Protein AF-A0A699ST14-F1 (afdb_monomer_lite)

Organism: Tanacetum cinerariifolium (NCBI:txid118510)

pLDDT: mean 71.26, std 19.11, range [32.03, 96.19]

Foldseek 3Di:
DVVVVVVVVVVVVVVVVVVVVVVVVVPDDDDPPAPWPDDDDDDPDDFEFDDWDFDQDPNATWIWTATPVRDITTHRDPVNVLLPAAQRNLVRVLVHLCVVPVPHDDPDPVSVVVNVQSCLAPPPDCVVVVVVVVCVPDPNDQDFPDWDANNRNQWIWTDTPVDIHIYHNPDDDPPVVVVPPDPPPDDDDD

Radius of gyration: 21.85 Å; chains: 1; bounding box: 65×49×57 Å

Sequence (190 aa):
TPAQKAAKRRRLREQAKEAEDLKKQLEIVVDEDDDVFIKATPIGRKVPVVNYEIVMINNKPRYKIIKADDTHQLYISFITLLKNFDREDLEDLWKIVKARFSTSKPTNFSNDYLLVTLKTMFEKTDAQDVIWRSQQTQHGQALVKSWKLLTSCGVHIITFTTTMFALLVEKKYPLSRFIGTVSECGKTLG

Secondary structure (DSSP, 8-state):
-HHHHHHHHHHHHHHHHHHHHHHHTT-----TT--EE------SSPPPEEEEEEEEETTEEEEEEEETTS-EEEESSHHHHHHH--HHHHHHHHHHHHHHHHHS--SSHHHHHHHHHHHHHHS---HHHHHHHHHHSSSS---EEEEEEETTTTEEEEEESS-EEEEETTS----TTSTTS---S-----

Structure (mmCIF, N/CA/C/O backbone):
data_AF-A0A699ST14-F1
#
_entry.id   AF-A0A699ST14-F1
#
loop_
_atom_site.group_PDB
_atom_site.id
_atom_site.type_symbol
_atom_site.label_atom_id
_atom_site.label_alt_id
_atom_site.label_comp_id
_atom_site.label_asym_id
_atom_site.label_entity_id
_atom_site.label_seq_id
_atom_site.pdbx_PDB_ins_code
_atom_site.Cartn_x
_atom_site.Cartn_y
_atom_site.Cartn_z
_atom_site.occupancy
_atom_site.B_iso_or_equiv
_atom_site.auth_seq_id
_atom_site.auth_comp_id
_atom_site.auth_asym_id
_atom_site.auth_atom_id
_atom_site.pdbx_PDB_model_num
ATOM 1 N N . THR A 1 1 ? 45.641 -6.900 -28.594 1.00 64.88 1 THR A N 1
ATOM 2 C CA . THR A 1 1 ? 45.473 -6.943 -30.075 1.00 64.88 1 THR A CA 1
ATOM 3 C C . THR A 1 1 ? 44.337 -6.025 -30.528 1.00 64.88 1 THR A C 1
ATOM 5 O O . THR A 1 1 ? 43.415 -5.809 -29.743 1.00 64.88 1 THR A O 1
ATOM 8 N N . PRO A 1 2 ? 44.359 -5.475 -31.760 1.00 61.16 2 PRO A N 1
ATOM 9 C CA . PRO A 1 2 ? 43.327 -4.561 -32.288 1.00 61.16 2 PRO A CA 1
ATOM 10 C C . PRO A 1 2 ? 41.888 -5.097 -32.161 1.00 61.16 2 PRO A C 1
ATOM 12 O O . PRO A 1 2 ? 40.966 -4.341 -31.852 1.00 61.16 2 PRO A O 1
ATOM 15 N N . ALA A 1 3 ? 41.720 -6.419 -32.269 1.00 63.53 3 ALA A N 1
ATOM 16 C CA . ALA A 1 3 ? 40.446 -7.121 -32.109 1.00 63.53 3 ALA A CA 1
ATOM 17 C C . ALA A 1 3 ? 39.793 -6.940 -30.719 1.00 63.53 3 ALA A C 1
ATOM 19 O O . ALA A 1 3 ? 38.585 -6.728 -30.623 1.00 63.53 3 ALA A O 1
ATOM 20 N N . GLN A 1 4 ? 40.577 -6.931 -29.632 1.00 63.31 4 GLN A N 1
ATOM 21 C CA . GLN A 1 4 ? 40.048 -6.738 -28.271 1.00 63.31 4 GLN A CA 1
ATOM 22 C C . GLN A 1 4 ? 39.555 -5.299 -28.042 1.00 63.31 4 GLN A C 1
ATOM 24 O O . GLN A 1 4 ? 38.548 -5.080 -27.365 1.00 63.31 4 GLN A O 1
ATOM 29 N N . LYS A 1 5 ? 40.225 -4.305 -28.648 1.00 65.69 5 LYS A N 1
ATOM 30 C CA . LYS A 1 5 ? 39.794 -2.897 -28.600 1.00 65.69 5 LYS A CA 1
ATOM 31 C C . LYS A 1 5 ? 38.487 -2.681 -29.373 1.00 65.69 5 LYS A C 1
ATOM 33 O O . LYS A 1 5 ? 37.630 -1.938 -28.898 1.00 65.69 5 LYS A O 1
ATOM 38 N N . ALA A 1 6 ? 38.308 -3.349 -30.514 1.00 70.88 6 ALA A N 1
ATOM 39 C CA . ALA A 1 6 ? 37.072 -3.283 -31.296 1.00 70.88 6 ALA A CA 1
ATOM 40 C C . ALA A 1 6 ? 35.878 -3.919 -30.557 1.00 70.88 6 ALA A C 1
ATOM 42 O O . ALA A 1 6 ? 34.813 -3.307 -30.466 1.00 70.88 6 ALA A O 1
ATOM 43 N N . ALA A 1 7 ? 36.073 -5.090 -29.937 1.00 73.62 7 ALA A N 1
ATOM 44 C CA . ALA A 1 7 ? 35.031 -5.768 -29.161 1.00 73.62 7 ALA A CA 1
ATOM 45 C C . ALA A 1 7 ? 34.565 -4.948 -27.941 1.00 73.62 7 ALA A C 1
ATOM 47 O O . ALA A 1 7 ? 33.364 -4.839 -27.684 1.00 73.62 7 ALA A O 1
ATOM 48 N N . LYS A 1 8 ? 35.497 -4.301 -27.224 1.00 73.50 8 LYS A N 1
ATOM 49 C CA . LYS A 1 8 ? 35.170 -3.428 -26.083 1.00 73.50 8 LYS A CA 1
ATOM 50 C C . LYS A 1 8 ? 34.377 -2.188 -26.510 1.00 73.50 8 LYS A C 1
ATOM 52 O O . LYS A 1 8 ? 33.424 -1.813 -25.836 1.00 73.50 8 LYS A O 1
ATOM 57 N N . ARG A 1 9 ? 34.725 -1.578 -27.651 1.00 69.81 9 ARG A N 1
ATOM 58 C CA . ARG A 1 9 ? 33.993 -0.424 -28.207 1.00 69.81 9 ARG A CA 1
ATOM 59 C C . ARG A 1 9 ? 32.572 -0.781 -28.638 1.00 69.81 9 ARG A C 1
ATOM 61 O O . ARG A 1 9 ? 31.670 0.020 -28.420 1.00 69.81 9 ARG A O 1
ATOM 68 N N . ARG A 1 10 ? 32.361 -1.974 -29.205 1.00 76.00 10 ARG A N 1
ATOM 69 C CA . ARG A 1 10 ? 31.021 -2.451 -29.573 1.00 76.00 10 ARG A CA 1
ATOM 70 C C . ARG A 1 10 ? 30.139 -2.659 -28.339 1.00 76.00 10 ARG A C 1
ATOM 72 O O . ARG A 1 10 ? 29.028 -2.152 -28.323 1.00 76.00 10 ARG A O 1
ATOM 79 N N . ARG A 1 11 ? 30.656 -3.292 -27.277 1.00 74.81 11 ARG A N 1
ATOM 80 C CA . ARG A 1 11 ? 29.916 -3.458 -26.009 1.00 74.81 11 ARG A CA 1
ATOM 81 C C . ARG A 1 11 ? 29.533 -2.130 -25.358 1.00 74.81 11 ARG A C 1
ATOM 83 O O . ARG A 1 11 ? 28.409 -1.994 -24.906 1.00 74.81 11 ARG A O 1
ATOM 90 N N . LEU A 1 12 ? 30.437 -1.149 -25.350 1.00 72.19 12 LEU A N 1
ATOM 91 C CA . LEU A 1 12 ? 30.143 0.180 -24.799 1.00 72.19 12 LEU A CA 1
ATOM 92 C C . LEU A 1 12 ? 29.061 0.921 -25.598 1.00 72.19 12 LEU A C 1
ATOM 94 O O . LEU A 1 12 ? 28.274 1.650 -25.009 1.00 72.19 12 LEU A O 1
ATOM 98 N N . ARG A 1 13 ? 29.000 0.726 -26.922 1.00 74.00 13 ARG A N 1
ATOM 99 C CA . ARG A 1 13 ? 27.935 1.300 -27.759 1.00 74.00 13 ARG A CA 1
ATOM 100 C C . ARG A 1 13 ? 26.585 0.632 -27.527 1.00 74.00 13 ARG A C 1
ATOM 102 O O . ARG A 1 13 ? 25.598 1.347 -27.452 1.00 74.00 13 ARG A O 1
ATOM 109 N N . GLU A 1 14 ? 26.546 -0.691 -27.376 1.00 75.69 14 GLU A N 1
ATOM 110 C CA . GLU A 1 14 ? 25.301 -1.394 -27.030 1.00 75.69 14 GLU A CA 1
ATOM 111 C C . GLU A 1 14 ? 24.816 -1.007 -25.629 1.00 75.69 14 GLU A C 1
ATOM 113 O O . GLU A 1 14 ? 23.657 -0.659 -25.475 1.00 75.69 14 GLU A O 1
ATOM 118 N N . GLN A 1 15 ? 25.705 -0.925 -24.632 1.00 67.50 15 GLN A N 1
ATOM 119 C CA . GLN A 1 15 ? 25.341 -0.458 -23.285 1.00 67.50 15 GLN A CA 1
ATOM 120 C C . GLN A 1 15 ? 24.856 0.994 -23.274 1.00 67.50 15 GLN A C 1
ATOM 122 O O . GLN A 1 15 ? 23.916 1.324 -22.559 1.00 67.50 15 GLN A O 1
ATOM 127 N N . ALA A 1 16 ? 25.477 1.868 -24.069 1.00 68.75 16 ALA A N 1
ATOM 128 C CA . ALA A 1 16 ? 25.012 3.241 -24.218 1.00 68.75 16 ALA A CA 1
ATOM 129 C C . ALA A 1 16 ? 23.632 3.290 -24.885 1.00 68.75 16 ALA A C 1
ATOM 131 O O . ALA A 1 16 ? 22.795 4.072 -24.457 1.00 68.75 16 ALA A O 1
ATOM 132 N N . LYS A 1 17 ? 23.380 2.428 -25.877 1.00 74.12 17 LYS A N 1
ATOM 133 C CA . LYS A 1 17 ? 22.099 2.324 -26.582 1.00 74.12 17 LYS A CA 1
ATOM 134 C C . LYS A 1 17 ? 20.994 1.734 -25.700 1.00 74.12 17 LYS A C 1
ATOM 136 O O . LYS A 1 17 ? 19.889 2.252 -25.722 1.00 74.12 17 LYS A O 1
ATOM 141 N N . GLU A 1 18 ? 21.293 0.721 -24.887 1.00 66.62 18 GLU A N 1
ATOM 142 C CA . GLU A 1 18 ? 20.379 0.176 -23.871 1.00 66.62 18 GLU A CA 1
ATOM 143 C C . GLU A 1 18 ? 20.079 1.209 -22.780 1.00 66.62 18 GLU A C 1
ATOM 145 O O . GLU A 1 18 ? 18.930 1.358 -22.380 1.00 66.62 18 GLU A O 1
ATOM 150 N N . ALA A 1 19 ? 21.084 1.966 -22.326 1.00 60.28 19 ALA A N 1
ATOM 151 C CA . ALA A 1 19 ? 20.885 3.050 -21.368 1.00 60.28 19 ALA A CA 1
ATOM 152 C C . ALA A 1 19 ? 20.059 4.200 -21.962 1.00 60.28 19 ALA A C 1
ATOM 154 O O . ALA A 1 19 ? 19.257 4.794 -21.249 1.00 60.28 19 ALA A O 1
ATOM 155 N N . GLU A 1 20 ? 20.227 4.509 -23.251 1.00 64.38 20 GLU A N 1
ATOM 156 C CA . GLU A 1 20 ? 19.422 5.510 -23.956 1.00 64.38 20 GLU A CA 1
ATOM 157 C C . GLU A 1 20 ? 17.988 5.031 -24.209 1.00 64.38 20 GLU A C 1
ATOM 159 O O . GLU A 1 20 ? 17.066 5.829 -24.086 1.00 64.38 20 GLU A O 1
ATOM 164 N N . ASP A 1 21 ? 17.784 3.745 -24.508 1.00 63.59 21 ASP A N 1
ATOM 165 C CA . ASP A 1 21 ? 16.459 3.138 -24.684 1.00 63.59 21 ASP A CA 1
ATOM 166 C C . ASP A 1 21 ? 15.711 3.045 -23.346 1.00 63.59 21 ASP A C 1
ATOM 168 O O . ASP A 1 21 ? 14.559 3.461 -23.254 1.00 63.59 21 ASP A O 1
ATOM 172 N N . LEU A 1 22 ? 16.398 2.649 -22.265 1.00 53.88 22 LEU A N 1
ATOM 173 C CA . LEU A 1 22 ? 15.897 2.750 -20.890 1.00 53.88 22 LEU A CA 1
ATOM 174 C C . LEU A 1 22 ? 15.589 4.203 -20.515 1.00 53.88 22 LEU A C 1
ATOM 176 O O . LEU A 1 22 ? 14.548 4.467 -19.925 1.00 53.88 22 LEU A O 1
ATOM 180 N N . LYS A 1 23 ? 16.456 5.158 -20.875 1.00 54.16 23 LYS A N 1
ATOM 181 C CA . LYS A 1 23 ? 16.246 6.590 -20.619 1.00 54.16 23 LYS A CA 1
AT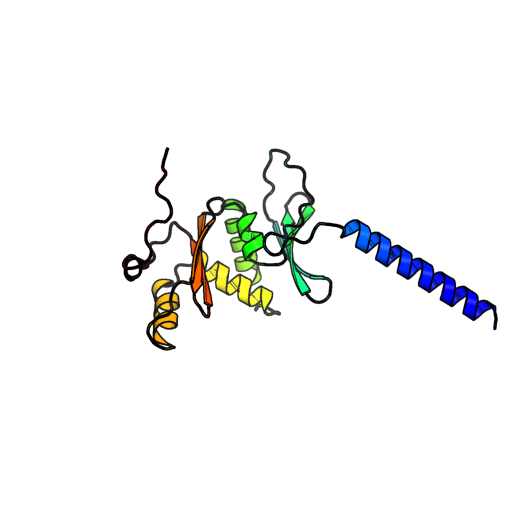OM 182 C C . LYS A 1 23 ? 15.073 7.154 -21.423 1.00 54.16 23 LYS A C 1
ATOM 184 O O . LYS A 1 23 ? 14.328 7.945 -20.868 1.00 54.16 23 LYS A O 1
ATOM 189 N N . LYS A 1 24 ? 14.860 6.722 -22.670 1.00 54.12 24 LYS A N 1
ATOM 190 C CA . LYS A 1 24 ? 13.684 7.068 -23.491 1.00 54.12 24 LYS A CA 1
ATOM 191 C C . LYS A 1 24 ? 12.400 6.427 -22.974 1.00 54.12 24 LYS A C 1
ATOM 193 O O . LYS A 1 24 ? 11.354 7.060 -23.018 1.00 54.12 24 LYS A O 1
ATOM 198 N N . GLN A 1 25 ? 12.474 5.214 -22.428 1.00 51.00 25 GLN A N 1
ATOM 199 C CA . GLN A 1 25 ? 11.376 4.617 -21.657 1.00 51.00 25 GLN A CA 1
ATOM 200 C C . GLN A 1 25 ? 11.134 5.333 -20.311 1.00 51.00 25 GLN A C 1
ATOM 202 O O . GLN A 1 25 ? 10.093 5.125 -19.693 1.00 51.00 25 GLN A O 1
ATOM 207 N N . LEU A 1 26 ? 12.078 6.168 -19.860 1.00 51.81 26 LEU A N 1
ATOM 208 C CA . LEU A 1 26 ? 12.062 6.917 -18.598 1.00 51.81 26 LEU A CA 1
ATOM 209 C C . LEU A 1 26 ? 11.984 8.444 -18.792 1.00 51.81 26 LEU A C 1
ATOM 211 O O . LEU A 1 26 ? 12.131 9.172 -17.811 1.00 51.81 26 LEU A O 1
ATOM 215 N N . GLU A 1 27 ? 11.773 8.957 -20.008 1.00 40.53 27 GLU A N 1
ATOM 216 C CA . GLU A 1 27 ? 11.704 10.403 -20.246 1.00 40.53 27 GLU A CA 1
ATOM 217 C C . GLU A 1 27 ? 10.307 10.913 -19.877 1.00 40.53 27 GLU A C 1
ATOM 219 O O . GLU A 1 27 ? 9.411 11.030 -20.709 1.00 40.53 27 GLU A O 1
ATOM 224 N N . ILE A 1 28 ? 10.116 11.151 -18.579 1.00 43.97 28 ILE A N 1
ATOM 225 C CA . ILE A 1 28 ? 8.921 11.760 -18.000 1.00 43.97 28 ILE A CA 1
ATOM 226 C C . ILE A 1 28 ? 9.387 12.852 -17.038 1.00 43.97 28 ILE A C 1
ATOM 228 O O . ILE A 1 28 ? 10.286 12.649 -16.222 1.00 43.97 28 ILE A O 1
ATOM 232 N N . VAL A 1 29 ? 8.798 14.030 -17.231 1.00 36.22 29 VAL A N 1
ATOM 233 C CA . VAL A 1 29 ? 9.020 15.278 -16.503 1.00 36.22 29 VAL A CA 1
ATOM 234 C C . VAL A 1 29 ? 9.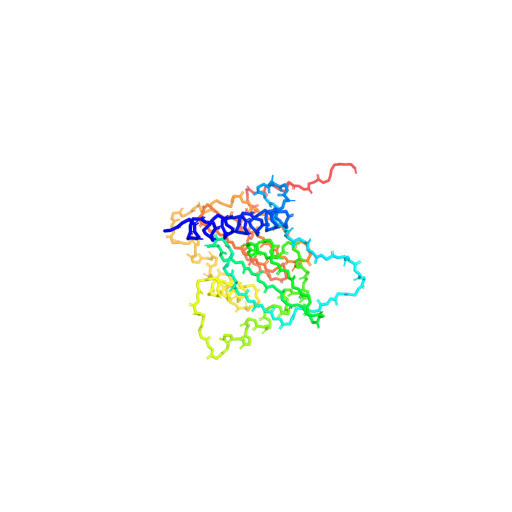002 15.031 -14.997 1.00 36.22 29 VAL A C 1
ATOM 236 O O . VAL A 1 29 ? 8.051 14.469 -14.466 1.00 36.22 29 VAL A O 1
ATOM 239 N N . VAL A 1 30 ? 10.079 15.459 -14.341 1.00 39.59 30 VAL A N 1
ATOM 240 C CA . VAL A 1 30 ? 10.195 15.515 -12.885 1.00 39.59 30 VAL A CA 1
ATOM 241 C C . VAL A 1 30 ? 9.236 16.588 -12.386 1.00 39.59 30 VAL A C 1
ATOM 243 O O . VAL A 1 30 ? 9.440 17.762 -12.690 1.00 39.59 30 VAL A O 1
ATOM 246 N N . ASP A 1 31 ? 8.232 16.187 -11.614 1.00 36.00 31 ASP A N 1
ATOM 247 C CA . ASP A 1 31 ? 7.556 17.087 -10.687 1.00 36.00 31 ASP A CA 1
ATOM 248 C C . ASP A 1 31 ? 7.447 16.376 -9.334 1.00 36.00 31 ASP A C 1
ATOM 250 O O . ASP A 1 31 ? 6.969 15.246 -9.238 1.00 36.00 31 ASP A O 1
ATOM 254 N N . GLU A 1 32 ? 7.992 17.005 -8.295 1.00 43.41 32 GLU A N 1
ATOM 255 C CA . GLU A 1 32 ? 8.499 16.359 -7.074 1.00 43.41 32 GLU A CA 1
ATOM 256 C C . GLU A 1 32 ? 7.429 15.742 -6.142 1.00 43.41 32 GLU A C 1
ATOM 258 O O . GLU A 1 32 ? 7.777 15.256 -5.067 1.00 43.41 32 GLU A O 1
ATOM 263 N N . ASP A 1 33 ? 6.150 15.683 -6.533 1.00 43.72 33 ASP A N 1
ATOM 264 C CA . ASP A 1 33 ? 5.049 15.273 -5.641 1.00 43.72 33 ASP A CA 1
ATOM 265 C C . ASP A 1 33 ? 3.997 14.299 -6.231 1.00 43.72 33 ASP A C 1
ATOM 267 O O . ASP A 1 33 ? 3.087 13.858 -5.507 1.00 43.72 33 ASP A O 1
ATOM 271 N N . ASP A 1 34 ? 4.101 13.902 -7.508 1.00 50.12 34 ASP A N 1
ATOM 272 C CA . ASP A 1 34 ? 3.067 13.080 -8.171 1.00 50.12 34 ASP A CA 1
ATOM 273 C C . ASP A 1 34 ? 3.595 12.084 -9.224 1.00 50.12 34 ASP A C 1
ATOM 275 O O . ASP A 1 34 ? 3.027 11.892 -10.298 1.00 50.12 34 ASP A O 1
ATOM 279 N N . ASP A 1 35 ? 4.654 11.352 -8.881 1.00 50.34 35 ASP A N 1
ATOM 280 C CA . ASP A 1 35 ? 5.203 10.309 -9.755 1.00 50.34 35 ASP A CA 1
ATOM 281 C C . ASP A 1 35 ? 4.345 9.025 -9.762 1.00 50.34 35 ASP A C 1
ATOM 283 O O . ASP A 1 35 ? 4.661 8.010 -9.124 1.00 50.34 35 ASP A O 1
ATOM 287 N N . VAL A 1 36 ? 3.246 9.049 -10.517 1.00 47.50 36 VAL A N 1
ATOM 288 C CA . VAL A 1 36 ? 2.526 7.845 -10.946 1.00 47.50 36 VAL A CA 1
ATOM 289 C C . VAL A 1 36 ? 3.029 7.447 -12.331 1.00 47.50 36 VAL A C 1
ATOM 291 O O . VAL A 1 36 ? 2.730 8.095 -13.331 1.00 47.50 36 VAL A O 1
ATOM 294 N N . PHE A 1 37 ? 3.762 6.336 -12.415 1.00 51.50 37 PHE A N 1
ATOM 295 C CA . PHE A 1 37 ? 4.123 5.723 -13.695 1.00 51.50 37 PHE A CA 1
ATOM 296 C C . PHE A 1 37 ? 2.895 5.021 -14.293 1.00 51.50 37 PHE A C 1
ATOM 298 O O . PHE A 1 37 ? 2.704 3.815 -14.120 1.00 51.50 37 PHE A O 1
ATOM 305 N N . ILE A 1 38 ? 2.031 5.773 -14.977 1.00 46.19 38 ILE A N 1
ATOM 306 C CA . ILE A 1 38 ? 0.861 5.211 -15.657 1.00 46.19 38 ILE A CA 1
ATOM 307 C C . ILE A 1 38 ? 1.288 4.643 -17.013 1.00 46.19 38 ILE A C 1
ATOM 309 O O . ILE A 1 38 ? 1.562 5.380 -17.957 1.00 46.19 38 ILE A O 1
ATOM 313 N N . LYS A 1 39 ? 1.248 3.315 -17.146 1.00 43.12 39 LYS A N 1
ATOM 314 C CA . LYS A 1 39 ? 0.964 2.663 -18.431 1.00 43.12 39 LYS A CA 1
ATOM 315 C C . LYS A 1 39 ? -0.397 1.983 -18.326 1.00 43.12 39 LYS A C 1
ATOM 317 O O . LYS A 1 39 ? -0.453 0.791 -18.052 1.00 43.12 39 LYS A O 1
ATOM 322 N N . ALA A 1 40 ? -1.486 2.727 -18.522 1.00 41.03 40 ALA A N 1
ATOM 323 C CA . ALA A 1 40 ? -2.784 2.133 -18.841 1.00 41.03 40 ALA A CA 1
ATOM 324 C C . ALA A 1 40 ? -3.777 3.146 -19.428 1.00 41.03 40 ALA A C 1
ATOM 326 O O . ALA A 1 40 ? -4.022 4.215 -18.874 1.00 41.03 40 ALA A O 1
ATOM 327 N N . THR A 1 41 ? -4.382 2.738 -20.539 1.00 41.97 41 THR A N 1
ATOM 328 C CA . THR A 1 41 ? -5.612 3.276 -21.123 1.00 41.97 41 THR A CA 1
ATOM 329 C C . THR A 1 41 ? -6.797 2.936 -20.207 1.00 41.97 41 THR A C 1
ATOM 331 O O . THR A 1 41 ? -6.937 1.766 -19.848 1.00 41.97 41 THR A O 1
ATOM 334 N N . PRO A 1 42 ? -7.680 3.882 -19.834 1.00 42.94 42 PRO A N 1
ATOM 335 C CA . PRO A 1 42 ? -8.860 3.556 -19.045 1.00 42.94 42 PRO A CA 1
ATOM 336 C C . PRO A 1 42 ? -9.910 2.913 -19.961 1.00 42.94 42 PRO A C 1
ATOM 338 O O . PRO A 1 42 ? -10.675 3.599 -20.634 1.00 42.94 42 PRO A O 1
ATOM 341 N N . ILE A 1 43 ? -9.937 1.582 -20.020 1.00 44.34 43 ILE A N 1
ATOM 342 C CA . ILE A 1 43 ? -11.067 0.835 -20.584 1.00 44.34 43 ILE A CA 1
ATOM 343 C C . ILE A 1 43 ? -12.007 0.542 -19.415 1.00 44.34 43 ILE A C 1
ATOM 345 O O . ILE A 1 43 ? -11.562 0.055 -18.382 1.00 44.34 43 ILE A O 1
ATOM 349 N N . GLY A 1 44 ? -13.291 0.882 -19.556 1.00 47.88 44 GLY A N 1
ATOM 350 C CA . GLY A 1 44 ? -14.304 0.982 -18.491 1.00 47.88 44 GLY A CA 1
ATOM 351 C C . GLY A 1 44 ? -14.661 -0.287 -17.698 1.00 47.88 44 GLY A C 1
ATOM 352 O O . GLY A 1 44 ? -15.750 -0.351 -17.134 1.00 47.88 44 GLY A O 1
ATOM 353 N N . ARG A 1 45 ? -13.780 -1.290 -17.626 1.00 58.31 45 ARG A N 1
ATOM 354 C CA . ARG A 1 45 ? -13.901 -2.467 -16.766 1.00 58.31 45 ARG A CA 1
ATOM 355 C C . ARG A 1 45 ? -12.734 -2.475 -15.778 1.00 58.31 45 ARG A C 1
ATOM 357 O O . ARG A 1 45 ? -11.589 -2.664 -16.173 1.00 58.31 45 ARG A O 1
ATOM 364 N N . LYS A 1 46 ? -13.028 -2.249 -14.495 1.00 72.50 46 LYS A N 1
ATOM 365 C CA . LYS A 1 46 ? -12.020 -2.300 -13.431 1.00 72.50 46 LYS A CA 1
ATOM 366 C C . LYS A 1 46 ? -11.506 -3.727 -13.286 1.00 72.50 46 LYS A C 1
ATOM 368 O O . LYS A 1 46 ? -12.295 -4.666 -13.171 1.00 72.50 46 LYS A O 1
ATOM 373 N N . VAL A 1 47 ? -10.189 -3.879 -13.332 1.00 84.31 47 VAL A N 1
ATOM 374 C CA . VAL A 1 47 ? -9.524 -5.172 -13.191 1.00 84.31 47 VAL A CA 1
ATOM 375 C C . VAL A 1 47 ? -9.072 -5.325 -11.732 1.00 84.31 47 VAL A C 1
ATOM 377 O O . VAL A 1 47 ? -8.382 -4.424 -11.242 1.00 84.31 47 VAL A O 1
ATOM 380 N N . PRO A 1 48 ? -9.435 -6.421 -11.035 1.00 90.88 48 PRO A N 1
ATOM 381 C CA . PRO A 1 48 ? -9.049 -6.650 -9.642 1.00 90.88 48 PRO A CA 1
ATOM 382 C C . PRO A 1 48 ? -7.537 -6.763 -9.452 1.00 90.88 48 PRO A C 1
ATOM 384 O O . PRO A 1 48 ? -6.821 -7.255 -10.334 1.00 90.88 48 PRO A O 1
ATOM 387 N N . VAL A 1 49 ? -7.051 -6.357 -8.277 1.00 93.31 49 VAL A N 1
ATOM 388 C CA . VAL A 1 49 ? -5.678 -6.651 -7.846 1.00 93.31 49 VAL A CA 1
ATOM 389 C C . VAL A 1 49 ? -5.603 -8.121 -7.450 1.00 93.31 49 VAL A C 1
ATOM 391 O O . VAL A 1 49 ? -6.356 -8.577 -6.597 1.00 93.31 49 VAL A O 1
ATOM 394 N N . VAL A 1 50 ? -4.675 -8.868 -8.049 1.00 95.50 50 VAL A N 1
ATOM 395 C CA . VAL A 1 50 ? -4.508 -10.307 -7.769 1.00 95.50 50 VAL A CA 1
ATOM 396 C C . VAL A 1 50 ? -3.216 -10.614 -7.035 1.00 95.50 50 VAL A C 1
ATOM 398 O O . VAL A 1 50 ? -3.130 -11.612 -6.322 1.00 95.50 50 VAL A O 1
ATOM 401 N N . ASN A 1 51 ? -2.198 -9.766 -7.186 1.00 96.19 51 ASN A N 1
ATOM 402 C CA . ASN A 1 51 ? -0.928 -9.971 -6.513 1.00 96.19 51 ASN A CA 1
ATOM 403 C C . ASN A 1 51 ? -0.135 -8.665 -6.364 1.00 96.19 51 ASN A C 1
ATOM 405 O O . ASN A 1 51 ? -0.411 -7.662 -7.024 1.00 96.19 51 ASN A O 1
ATOM 409 N N . TYR A 1 52 ? 0.890 -8.691 -5.513 1.00 95.19 52 TYR A N 1
ATOM 410 C CA . TYR A 1 52 ? 1.874 -7.618 -5.423 1.00 95.19 52 TYR A CA 1
ATOM 411 C C . TYR A 1 52 ? 3.292 -8.157 -5.205 1.00 95.19 52 TYR A C 1
ATOM 413 O O . TYR A 1 52 ? 3.503 -9.196 -4.566 1.00 95.19 52 TYR A O 1
ATOM 421 N N . GLU A 1 53 ? 4.276 -7.407 -5.686 1.00 93.81 53 GLU A N 1
ATOM 422 C CA . GLU A 1 53 ? 5.701 -7.675 -5.513 1.00 93.81 53 GLU A CA 1
ATOM 423 C C . GLU A 1 53 ? 6.434 -6.396 -5.115 1.00 93.81 53 GLU A C 1
ATOM 425 O O . GLU A 1 53 ? 6.004 -5.286 -5.425 1.00 93.81 53 GLU A O 1
ATOM 430 N N . ILE A 1 54 ? 7.566 -6.554 -4.432 1.00 91.69 54 ILE A N 1
ATOM 431 C CA . ILE A 1 54 ? 8.473 -5.445 -4.140 1.00 91.69 54 ILE A CA 1
ATOM 432 C C . ILE A 1 54 ? 9.703 -5.648 -5.005 1.00 91.69 54 ILE A C 1
ATOM 434 O O . ILE A 1 54 ? 10.450 -6.605 -4.809 1.00 91.69 54 ILE A O 1
ATOM 438 N N . VAL A 1 55 ? 9.876 -4.768 -5.987 1.00 90.81 55 VAL A N 1
ATOM 439 C CA . VAL A 1 55 ? 10.949 -4.855 -6.982 1.00 90.81 55 VAL A CA 1
ATOM 440 C C . VAL A 1 55 ? 11.952 -3.728 -6.772 1.00 90.81 55 VAL A C 1
ATOM 442 O O . VAL A 1 55 ? 11.575 -2.606 -6.440 1.00 90.81 55 VAL A O 1
ATOM 445 N N . MET A 1 56 ? 13.239 -4.016 -6.961 1.00 88.31 56 MET A N 1
ATOM 446 C CA . MET A 1 56 ? 14.301 -3.015 -6.848 1.00 88.31 56 MET A CA 1
ATOM 447 C C . MET A 1 56 ? 14.580 -2.401 -8.219 1.00 88.31 56 MET A C 1
ATOM 449 O O . MET A 1 56 ? 15.036 -3.093 -9.124 1.00 88.31 56 MET A O 1
ATOM 453 N N . ILE A 1 57 ? 14.338 -1.097 -8.365 1.00 85.56 57 ILE A N 1
ATOM 454 C CA . ILE A 1 57 ? 14.634 -0.334 -9.586 1.00 85.56 57 ILE A CA 1
ATOM 455 C C . ILE A 1 57 ? 15.522 0.846 -9.208 1.00 85.56 57 ILE A C 1
ATOM 457 O O . ILE A 1 57 ? 15.168 1.633 -8.332 1.00 85.56 57 ILE A O 1
ATOM 461 N N . ASN A 1 58 ? 16.685 0.975 -9.852 1.00 86.69 58 ASN A N 1
ATOM 462 C CA . ASN A 1 58 ? 17.691 1.998 -9.531 1.00 86.69 58 ASN A CA 1
ATOM 463 C C . ASN A 1 58 ? 18.055 2.017 -8.036 1.00 86.69 58 ASN A C 1
ATOM 465 O O . ASN A 1 58 ? 18.153 3.075 -7.417 1.00 86.69 58 ASN A O 1
ATOM 469 N N . ASN A 1 59 ? 18.201 0.825 -7.448 1.00 85.00 59 ASN A N 1
ATOM 470 C CA . ASN A 1 59 ? 18.474 0.624 -6.024 1.00 85.00 59 ASN A CA 1
ATOM 471 C C . ASN A 1 59 ? 17.400 1.194 -5.069 1.00 85.00 59 ASN A C 1
ATOM 473 O O . ASN A 1 59 ? 17.659 1.363 -3.880 1.00 85.00 59 ASN A O 1
ATOM 477 N N . LYS A 1 60 ? 16.190 1.471 -5.571 1.00 84.75 60 LYS A N 1
ATOM 478 C CA . LYS A 1 60 ? 15.034 1.909 -4.782 1.00 84.75 60 LYS A CA 1
ATOM 479 C C . LYS A 1 60 ? 13.905 0.870 -4.882 1.00 84.75 60 LYS A C 1
ATOM 481 O O . LYS A 1 60 ? 13.594 0.438 -5.997 1.00 84.75 60 LYS A O 1
ATOM 486 N N . PRO A 1 61 ? 13.288 0.457 -3.760 1.00 87.56 61 PRO A N 1
ATOM 487 C CA . PRO A 1 61 ? 12.155 -0.460 -3.794 1.00 87.56 61 PRO A CA 1
ATOM 488 C C . PRO A 1 61 ? 10.931 0.229 -4.404 1.00 87.56 61 PRO A C 1
ATOM 490 O O . PRO A 1 61 ? 10.665 1.397 -4.125 1.00 87.56 61 PRO A O 1
ATOM 493 N N . ARG A 1 62 ? 10.176 -0.500 -5.226 1.00 88.88 62 ARG A N 1
ATOM 494 C CA . ARG A 1 62 ? 8.889 -0.075 -5.785 1.00 88.88 62 ARG A CA 1
ATOM 495 C C . ARG A 1 62 ? 7.847 -1.168 -5.586 1.00 88.88 62 ARG A C 1
ATOM 497 O O . ARG A 1 62 ? 8.162 -2.356 -5.674 1.00 88.88 62 ARG A O 1
ATOM 504 N N . TYR A 1 63 ? 6.607 -0.759 -5.352 1.00 90.88 63 TYR A N 1
ATOM 505 C CA . TYR A 1 63 ? 5.458 -1.654 -5.266 1.00 90.88 63 TYR A CA 1
ATOM 506 C C . TYR A 1 63 ? 4.975 -1.975 -6.675 1.00 90.88 63 TYR A C 1
ATOM 508 O O . TYR A 1 63 ? 4.468 -1.099 -7.370 1.00 90.88 63 TYR A O 1
ATOM 516 N N . LYS A 1 64 ? 5.130 -3.225 -7.095 1.00 93.50 64 LYS A N 1
ATOM 517 C CA . LYS A 1 64 ? 4.563 -3.747 -8.334 1.00 93.50 64 LYS A CA 1
ATOM 518 C C . LYS A 1 64 ? 3.208 -4.363 -8.028 1.00 93.50 64 LYS A C 1
ATOM 520 O O . LYS A 1 64 ? 3.140 -5.388 -7.358 1.00 93.50 64 LYS A O 1
ATOM 525 N N . ILE A 1 65 ? 2.146 -3.734 -8.509 1.00 93.81 65 ILE A N 1
ATOM 526 C CA . ILE A 1 65 ? 0.769 -4.207 -8.372 1.00 93.81 65 ILE A CA 1
ATOM 527 C C . ILE A 1 65 ? 0.404 -4.960 -9.637 1.00 93.81 65 ILE A C 1
ATOM 529 O O . ILE A 1 65 ? 0.560 -4.417 -10.726 1.00 93.81 65 ILE A O 1
ATOM 533 N N . ILE A 1 66 ? -0.045 -6.201 -9.484 1.00 93.31 66 ILE A N 1
ATOM 534 C CA . ILE A 1 66 ? -0.399 -7.101 -10.581 1.00 93.31 66 ILE A CA 1
ATOM 535 C C . ILE A 1 66 ? -1.919 -7.246 -10.594 1.00 93.31 66 ILE A C 1
ATOM 537 O O . ILE A 1 66 ? -2.534 -7.554 -9.566 1.00 93.31 66 ILE A O 1
ATOM 541 N N . LYS A 1 67 ? -2.512 -7.005 -11.759 1.00 92.62 67 LYS A N 1
ATOM 542 C CA . LYS A 1 67 ? -3.950 -7.081 -12.007 1.00 92.62 67 LYS A CA 1
ATOM 543 C C . LYS A 1 67 ? -4.316 -8.419 -12.662 1.00 92.62 67 LYS A C 1
ATOM 545 O O . LYS A 1 67 ? -3.453 -9.134 -13.162 1.00 92.62 67 LYS A O 1
ATOM 550 N N . ALA A 1 68 ? -5.598 -8.776 -12.622 1.00 91.62 68 ALA A N 1
ATOM 551 C CA . ALA A 1 68 ? -6.109 -10.048 -13.150 1.00 91.62 68 ALA A CA 1
ATOM 552 C C . ALA A 1 68 ? -5.971 -10.225 -14.677 1.00 91.62 68 ALA A C 1
ATOM 554 O O . ALA A 1 68 ? -6.112 -11.338 -15.169 1.00 91.62 68 ALA A O 1
ATOM 555 N N . ASP A 1 69 ? -5.728 -9.147 -15.421 1.00 88.75 69 ASP A N 1
ATOM 556 C CA . ASP A 1 69 ? -5.511 -9.131 -16.874 1.00 88.75 69 ASP A CA 1
ATOM 557 C C . ASP A 1 69 ? -4.017 -9.180 -17.252 1.00 88.75 69 ASP A C 1
ATOM 559 O O . ASP A 1 69 ? -3.639 -8.791 -18.356 1.00 88.75 69 ASP A O 1
ATOM 563 N N . ASP A 1 70 ? -3.164 -9.598 -16.312 1.00 85.38 70 ASP A N 1
ATOM 564 C CA . ASP A 1 70 ? -1.701 -9.636 -16.409 1.00 85.38 70 ASP A CA 1
ATOM 565 C C . ASP A 1 70 ? -1.021 -8.264 -16.584 1.00 85.38 70 ASP A C 1
ATOM 567 O O . ASP A 1 70 ? 0.205 -8.174 -16.742 1.00 85.38 70 ASP A O 1
ATOM 571 N N . THR A 1 71 ? -1.774 -7.162 -16.485 1.00 89.44 71 THR A N 1
ATOM 572 C CA . THR A 1 71 ? -1.175 -5.828 -16.422 1.00 89.44 71 THR A CA 1
ATOM 573 C C . THR A 1 71 ? -0.540 -5.587 -15.055 1.00 89.44 71 THR A C 1
ATOM 575 O O . THR A 1 71 ? -0.919 -6.167 -14.032 1.00 89.44 71 THR A O 1
ATOM 578 N N . HIS A 1 72 ? 0.476 -4.724 -15.025 1.00 88.06 72 HIS A N 1
ATOM 579 C CA . HIS A 1 72 ? 1.109 -4.326 -13.778 1.00 88.06 72 HIS A CA 1
ATOM 580 C C . HIS A 1 72 ? 1.458 -2.845 -13.759 1.00 88.06 72 HIS A C 1
ATOM 582 O O . HIS A 1 72 ? 1.792 -2.252 -14.784 1.00 88.06 72 HIS A O 1
ATOM 588 N N . GLN A 1 73 ? 1.410 -2.263 -12.564 1.00 87.94 73 GLN A N 1
ATOM 589 C CA . GLN A 1 73 ? 1.770 -0.870 -12.313 1.00 87.94 73 GLN A CA 1
ATOM 590 C C . GLN A 1 73 ? 2.808 -0.788 -11.198 1.00 87.94 73 GLN A C 1
ATOM 592 O O . GLN A 1 73 ? 2.828 -1.623 -10.291 1.00 87.94 73 GLN A O 1
ATOM 597 N N . LEU A 1 74 ? 3.695 0.205 -11.286 1.00 89.94 74 LEU A N 1
ATOM 598 C CA . LEU A 1 74 ? 4.776 0.420 -10.330 1.00 89.94 74 LEU A CA 1
ATOM 599 C C . LEU A 1 74 ? 4.545 1.716 -9.563 1.00 89.94 74 LEU A C 1
ATOM 601 O O . LEU A 1 74 ? 4.504 2.791 -10.155 1.00 89.94 74 LEU A O 1
ATOM 605 N N . TYR A 1 75 ? 4.493 1.614 -8.240 1.00 87.94 75 TYR A N 1
ATOM 606 C CA . TYR A 1 75 ? 4.369 2.761 -7.349 1.00 87.94 75 TYR A CA 1
ATOM 607 C C . TYR A 1 75 ? 5.634 2.927 -6.523 1.00 87.94 75 TYR A C 1
ATOM 609 O O . TYR A 1 75 ? 6.168 1.965 -5.964 1.00 87.94 75 TYR A O 1
ATOM 617 N N . ILE A 1 76 ? 6.122 4.161 -6.439 1.00 87.12 76 ILE A N 1
ATOM 618 C CA . ILE A 1 76 ? 7.339 4.484 -5.689 1.00 87.12 76 ILE A CA 1
ATOM 619 C C . ILE A 1 76 ? 7.064 4.454 -4.183 1.00 87.12 76 ILE A C 1
ATOM 621 O O . ILE A 1 76 ? 7.914 4.038 -3.400 1.00 87.12 76 ILE A O 1
ATOM 625 N N . SER A 1 77 ? 5.869 4.871 -3.764 1.00 85.56 77 SER A N 1
ATOM 626 C CA . SER A 1 77 ? 5.485 4.942 -2.357 1.00 85.56 77 SER A CA 1
ATOM 627 C C . SER A 1 77 ? 4.089 4.376 -2.107 1.00 85.56 77 SER A C 1
ATOM 629 O O . SER A 1 77 ? 3.248 4.281 -3.005 1.00 85.56 77 SER A O 1
ATOM 631 N N . PHE A 1 78 ? 3.816 4.051 -0.844 1.00 86.06 78 PHE A N 1
ATOM 632 C CA . PHE A 1 78 ? 2.481 3.640 -0.418 1.00 86.06 78 PHE A CA 1
ATOM 633 C C . PHE A 1 78 ? 1.443 4.756 -0.636 1.00 86.06 78 PHE A C 1
ATOM 635 O O . PHE A 1 78 ? 0.319 4.478 -1.030 1.00 86.06 78 PHE A O 1
ATOM 642 N N . ILE A 1 79 ? 1.830 6.028 -0.483 1.00 85.88 79 ILE A N 1
ATOM 643 C CA . ILE A 1 79 ? 0.944 7.175 -0.742 1.00 85.88 79 ILE A CA 1
ATOM 644 C C . ILE A 1 79 ? 0.562 7.240 -2.223 1.00 85.88 79 ILE A C 1
ATOM 646 O O . ILE A 1 79 ? -0.614 7.397 -2.541 1.00 85.88 79 ILE A O 1
ATOM 650 N N . THR A 1 80 ? 1.535 7.090 -3.131 1.00 86.12 80 THR A N 1
ATOM 651 C CA . THR A 1 80 ? 1.254 7.073 -4.578 1.00 86.12 80 THR A CA 1
ATOM 652 C C . THR A 1 80 ? 0.344 5.911 -4.954 1.00 86.12 80 THR A C 1
ATOM 654 O O . THR A 1 80 ? -0.546 6.086 -5.775 1.00 86.12 80 THR A O 1
ATOM 657 N N . LEU A 1 81 ? 0.491 4.754 -4.304 1.00 89.38 81 LEU A N 1
ATOM 658 C CA . LEU A 1 81 ? -0.426 3.631 -4.478 1.00 89.38 81 LEU A CA 1
ATOM 659 C C . LEU A 1 81 ? -1.847 4.016 -4.027 1.00 89.38 81 LEU A C 1
ATOM 661 O O . LEU A 1 81 ? -2.780 3.913 -4.815 1.00 89.38 81 LEU A O 1
ATOM 665 N N . LEU A 1 82 ? -2.011 4.557 -2.815 1.00 87.12 82 LEU A N 1
ATOM 666 C CA . LEU A 1 82 ? -3.323 4.962 -2.290 1.00 87.12 82 LEU A CA 1
ATOM 667 C C . LEU A 1 82 ? -4.032 6.029 -3.138 1.00 87.12 82 LEU A C 1
ATOM 669 O O . LEU A 1 82 ? -5.253 5.985 -3.257 1.00 87.12 82 LEU A O 1
ATOM 673 N N . LYS A 1 83 ? -3.289 6.982 -3.722 1.00 84.44 83 LYS A N 1
ATOM 674 C CA . LYS A 1 83 ? -3.847 8.017 -4.616 1.00 84.44 83 LYS A CA 1
ATOM 675 C C . LYS A 1 83 ? -4.498 7.419 -5.874 1.00 84.44 83 LYS A C 1
ATOM 677 O O . LYS A 1 83 ? -5.415 8.025 -6.412 1.00 84.44 83 LYS A O 1
ATOM 682 N N . ASN A 1 84 ? -4.022 6.259 -6.333 1.00 85.69 84 ASN A N 1
ATOM 683 C CA . ASN A 1 84 ? -4.503 5.595 -7.552 1.00 85.69 84 ASN A CA 1
ATOM 684 C C . ASN A 1 84 ? -5.482 4.457 -7.282 1.00 85.69 84 ASN A C 1
ATOM 686 O O . ASN A 1 84 ? -6.110 3.957 -8.210 1.00 85.69 84 ASN A O 1
ATOM 690 N N . PHE A 1 85 ? -5.585 4.027 -6.029 1.00 88.38 85 PHE A N 1
ATOM 691 C CA . PHE A 1 85 ? -6.462 2.941 -5.640 1.00 88.38 85 PHE A CA 1
ATOM 692 C C . PHE A 1 85 ? -7.850 3.486 -5.338 1.00 88.38 85 PHE A C 1
ATOM 694 O O . PHE A 1 85 ? -8.011 4.546 -4.717 1.00 88.38 85 PHE A O 1
ATOM 701 N N . ASP A 1 86 ? -8.855 2.727 -5.750 1.00 88.56 86 ASP A N 1
ATOM 702 C CA . ASP A 1 86 ? -10.178 2.841 -5.170 1.00 88.56 86 ASP A CA 1
ATOM 703 C C . ASP A 1 86 ? -10.309 1.934 -3.938 1.00 88.56 86 ASP A C 1
ATOM 705 O O . ASP A 1 86 ? -9.345 1.324 -3.457 1.00 88.56 86 ASP A O 1
ATOM 709 N N . ARG A 1 87 ? -11.510 1.905 -3.362 1.00 87.75 87 ARG A N 1
ATOM 710 C CA . ARG A 1 87 ? -11.783 1.102 -2.174 1.00 87.75 87 ARG A CA 1
ATOM 711 C C . ARG A 1 87 ?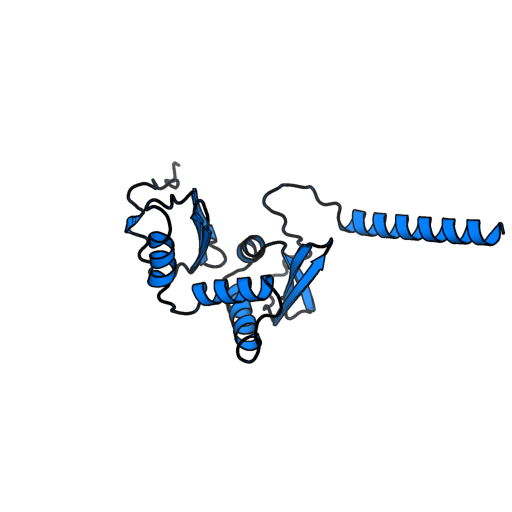 -11.631 -0.400 -2.430 1.00 87.75 87 ARG A C 1
ATOM 713 O O . ARG A 1 87 ? -11.084 -1.091 -1.573 1.00 87.75 87 ARG A O 1
ATOM 720 N N . GLU A 1 88 ? -12.091 -0.883 -3.579 1.00 90.38 88 GLU A N 1
ATOM 721 C CA . GLU A 1 88 ? -12.056 -2.306 -3.937 1.00 90.38 88 GLU A CA 1
ATOM 722 C C . GLU A 1 88 ? -10.610 -2.776 -4.125 1.00 90.38 88 GLU A C 1
ATOM 724 O O . GLU A 1 88 ? -10.204 -3.777 -3.536 1.00 90.38 88 GLU A O 1
ATOM 729 N N . ASP A 1 89 ? -9.793 -1.990 -4.829 1.00 91.81 89 ASP A N 1
ATOM 730 C CA . ASP A 1 89 ? -8.370 -2.268 -5.024 1.00 91.81 89 ASP A CA 1
ATOM 731 C C . ASP A 1 89 ? -7.604 -2.344 -3.695 1.00 91.81 89 ASP A C 1
ATOM 733 O O . ASP A 1 89 ? -6.732 -3.200 -3.506 1.00 91.81 89 ASP A O 1
ATOM 737 N N . LEU A 1 90 ? -7.930 -1.456 -2.750 1.00 92.25 90 LEU A N 1
ATOM 738 C CA . LEU A 1 90 ? -7.309 -1.446 -1.427 1.00 92.25 90 LEU A CA 1
ATOM 739 C C . LEU A 1 90 ? -7.740 -2.655 -0.582 1.00 92.25 90 LEU A C 1
ATOM 741 O O . LEU A 1 90 ? -6.920 -3.227 0.142 1.00 92.25 90 LEU A O 1
ATOM 745 N N . GLU A 1 91 ? -9.004 -3.064 -0.684 1.00 92.31 91 GLU A N 1
ATOM 746 C CA . GLU A 1 91 ? -9.528 -4.265 -0.028 1.00 92.31 91 GLU A CA 1
ATOM 747 C C . GLU A 1 91 ? -8.909 -5.547 -0.589 1.00 92.31 91 GLU A C 1
ATOM 749 O O . GLU A 1 91 ? -8.530 -6.434 0.181 1.00 92.31 91 GLU A O 1
ATOM 754 N N . ASP A 1 92 ? -8.753 -5.642 -1.907 1.00 94.88 92 ASP A N 1
ATOM 755 C CA . ASP A 1 92 ? -8.108 -6.780 -2.557 1.00 94.88 92 ASP A CA 1
ATOM 756 C C . ASP A 1 92 ? -6.630 -6.876 -2.182 1.00 94.88 92 ASP A C 1
ATOM 758 O O . ASP A 1 92 ? -6.156 -7.946 -1.783 1.00 94.88 92 ASP A O 1
ATOM 762 N N . LEU A 1 93 ? -5.914 -5.746 -2.178 1.00 95.25 93 LEU A N 1
ATOM 763 C CA . LEU A 1 93 ? -4.539 -5.700 -1.688 1.00 95.25 93 LEU A CA 1
ATOM 764 C C . LEU A 1 93 ? -4.440 -6.172 -0.232 1.00 95.25 93 LEU A C 1
ATOM 766 O O . LEU A 1 93 ? -3.546 -6.956 0.100 1.00 95.25 93 LEU A O 1
ATOM 770 N N . TRP A 1 94 ? -5.360 -5.745 0.638 1.00 95.00 94 TRP A N 1
ATOM 771 C CA . TRP A 1 94 ? -5.390 -6.211 2.022 1.00 95.00 94 TRP A CA 1
ATOM 772 C C . TRP A 1 94 ? -5.605 -7.723 2.126 1.00 95.00 94 TRP A C 1
ATOM 774 O O . TRP A 1 94 ? -4.869 -8.381 2.864 1.00 95.00 94 TRP A O 1
ATOM 784 N N . LYS A 1 95 ? -6.545 -8.303 1.365 1.00 95.25 95 LYS A N 1
ATOM 785 C CA . LYS A 1 95 ? -6.767 -9.763 1.338 1.00 95.25 95 LYS A CA 1
ATOM 786 C C . LYS A 1 95 ? -5.490 -10.512 0.952 1.00 95.25 95 LYS A C 1
ATOM 788 O O . LYS A 1 95 ? -5.135 -11.486 1.617 1.00 95.25 95 LYS A O 1
ATOM 793 N N . ILE A 1 96 ? -4.774 -10.034 -0.068 1.00 95.69 96 ILE A N 1
ATOM 794 C CA . ILE A 1 96 ? -3.527 -10.643 -0.551 1.00 95.69 96 ILE A CA 1
ATOM 795 C C . ILE A 1 96 ? -2.430 -10.574 0.514 1.00 95.69 96 ILE A C 1
ATOM 797 O O . ILE A 1 96 ? -1.811 -11.590 0.837 1.00 95.69 96 ILE A O 1
ATOM 801 N N . VAL A 1 97 ? -2.188 -9.387 1.079 1.00 94.38 97 VAL A N 1
ATOM 802 C CA . VAL A 1 97 ? -1.160 -9.172 2.111 1.00 94.38 97 VAL A CA 1
ATOM 803 C C . VAL A 1 97 ? -1.462 -10.016 3.347 1.00 94.38 97 VAL A C 1
ATOM 805 O O . VAL A 1 97 ? -0.573 -10.695 3.867 1.00 94.38 97 VAL A O 1
ATOM 808 N N . LYS A 1 98 ? -2.727 -10.038 3.779 1.00 94.00 98 LYS A N 1
ATOM 809 C CA . LYS A 1 98 ? -3.179 -10.846 4.910 1.00 94.00 98 LYS A CA 1
ATOM 810 C C . LYS A 1 98 ? -2.955 -12.332 4.656 1.00 94.00 98 LYS A C 1
ATOM 812 O O . LYS A 1 98 ? -2.378 -12.999 5.508 1.00 94.00 98 LYS A O 1
ATOM 817 N N . ALA A 1 99 ? -3.360 -12.852 3.497 1.00 94.31 99 ALA A N 1
ATOM 818 C CA . ALA A 1 99 ? -3.167 -14.258 3.148 1.00 94.31 99 ALA A CA 1
ATOM 819 C C . ALA A 1 99 ? -1.677 -14.635 3.115 1.00 94.31 99 ALA A C 1
ATOM 821 O O . ALA A 1 99 ? -1.275 -15.632 3.714 1.00 94.31 99 ALA A O 1
ATOM 822 N N . ARG A 1 100 ? -0.839 -13.796 2.493 1.00 94.00 100 ARG A N 1
ATOM 823 C CA . ARG A 1 100 ? 0.608 -14.028 2.366 1.00 94.00 100 ARG A CA 1
ATOM 824 C C . ARG A 1 100 ? 1.312 -14.119 3.720 1.00 94.00 100 ARG A C 1
ATOM 826 O O . ARG A 1 100 ? 2.127 -15.017 3.931 1.00 94.00 100 ARG A O 1
ATOM 833 N N . PHE A 1 101 ? 0.994 -13.213 4.640 1.00 94.00 101 PHE A N 1
ATOM 834 C CA . PHE A 1 101 ? 1.627 -13.164 5.962 1.00 94.00 101 PHE A CA 1
ATOM 835 C C . PHE A 1 101 ? 0.816 -13.855 7.062 1.00 94.00 101 PHE A C 1
ATOM 837 O O . PHE A 1 101 ? 1.135 -13.725 8.240 1.00 94.00 101 PHE A O 1
ATOM 844 N N . SER A 1 102 ? -0.205 -14.637 6.693 1.00 91.31 102 SER A N 1
ATOM 845 C CA . SER A 1 102 ? -0.894 -15.513 7.648 1.00 91.31 102 SER A CA 1
ATOM 846 C C . SER A 1 102 ? 0.012 -16.658 8.108 1.00 91.31 102 SER A C 1
ATOM 848 O O . SER A 1 102 ? -0.073 -17.080 9.257 1.00 91.31 102 SER A O 1
ATOM 850 N N . THR A 1 103 ? 0.894 -17.152 7.231 1.00 84.88 103 THR A N 1
ATOM 851 C CA . THR A 1 103 ? 1.793 -18.289 7.515 1.00 84.88 103 THR A CA 1
ATOM 852 C C . THR A 1 103 ? 3.277 -17.929 7.479 1.00 84.88 103 THR A C 1
ATOM 854 O O . THR A 1 103 ? 4.111 -18.733 7.890 1.00 84.88 103 THR A O 1
ATOM 857 N N . SER A 1 104 ? 3.630 -16.733 7.001 1.00 90.56 104 SER A N 1
ATOM 858 C CA . SER A 1 104 ? 5.017 -16.310 6.801 1.00 90.56 104 SER A CA 1
ATOM 859 C C . SER A 1 104 ? 5.276 -14.924 7.390 1.00 90.56 104 SER A C 1
ATOM 861 O O . SER A 1 104 ? 4.355 -14.125 7.550 1.00 90.56 104 SER A O 1
ATOM 863 N N . LYS A 1 105 ? 6.535 -14.628 7.731 1.00 88.81 105 LYS A N 1
ATOM 864 C CA . LYS A 1 105 ? 6.945 -13.294 8.191 1.00 88.81 105 LYS A CA 1
ATOM 865 C C . LYS A 1 105 ? 7.425 -12.440 7.012 1.00 88.81 105 LYS A C 1
ATOM 867 O O . LYS A 1 105 ? 8.011 -12.988 6.074 1.00 88.81 105 LYS A O 1
ATOM 872 N N . PRO A 1 106 ? 7.245 -11.109 7.066 1.00 89.88 106 PRO A N 1
ATOM 873 C CA . PRO A 1 106 ? 7.866 -10.195 6.118 1.00 89.88 106 PRO A CA 1
ATOM 874 C C . PRO A 1 106 ? 9.380 -10.397 6.040 1.00 89.88 106 PRO A C 1
ATOM 876 O O . PRO A 1 106 ? 10.067 -10.454 7.057 1.00 89.88 106 PRO A O 1
ATOM 879 N N . THR A 1 107 ? 9.905 -10.494 4.820 1.00 84.56 107 THR A N 1
ATOM 880 C CA . THR A 1 107 ? 11.344 -10.677 4.567 1.00 84.56 107 THR A CA 1
ATOM 881 C C . THR A 1 107 ? 12.100 -9.363 4.400 1.00 84.56 107 THR A C 1
ATOM 883 O O . THR A 1 107 ? 13.324 -9.344 4.470 1.00 84.56 107 THR A O 1
ATOM 886 N N . ASN A 1 108 ? 11.394 -8.259 4.152 1.00 87.38 108 ASN A N 1
ATOM 887 C CA . ASN A 1 108 ? 11.985 -6.945 3.938 1.00 87.38 108 ASN A CA 1
ATOM 888 C C . ASN A 1 108 ? 11.145 -5.853 4.608 1.00 87.38 108 ASN A C 1
ATOM 890 O O . ASN A 1 108 ? 9.963 -6.051 4.898 1.00 87.38 108 ASN A O 1
ATOM 894 N N . PHE A 1 109 ? 11.770 -4.693 4.814 1.00 86.50 109 PHE A N 1
ATOM 895 C CA . PHE A 1 109 ? 11.155 -3.546 5.480 1.00 86.50 109 PHE A CA 1
ATOM 896 C C . PHE A 1 109 ? 9.872 -3.075 4.789 1.00 86.50 109 PHE A C 1
ATOM 898 O O . PHE A 1 109 ? 8.895 -2.759 5.453 1.00 86.50 109 PHE A O 1
ATOM 905 N N . SER A 1 110 ? 9.838 -3.053 3.457 1.00 87.94 110 SER A N 1
ATOM 906 C CA . SER A 1 110 ? 8.671 -2.572 2.716 1.00 87.94 110 SER A CA 1
ATOM 907 C C . SER A 1 110 ? 7.457 -3.502 2.862 1.00 87.94 110 SER A C 1
ATOM 909 O O . SER A 1 110 ? 6.330 -3.026 2.946 1.00 87.94 110 SER A O 1
ATOM 911 N N . ASN A 1 111 ? 7.674 -4.817 2.947 1.00 91.19 111 ASN A N 1
ATOM 912 C CA . ASN A 1 111 ? 6.632 -5.798 3.249 1.00 91.19 111 ASN A CA 1
ATOM 913 C C . ASN A 1 111 ? 6.127 -5.655 4.688 1.00 91.19 111 ASN A C 1
ATOM 915 O O . ASN A 1 111 ? 4.922 -5.741 4.914 1.00 91.19 111 ASN A O 1
ATOM 919 N N . ASP A 1 112 ? 7.035 -5.439 5.642 1.00 90.94 112 ASP A N 1
ATOM 920 C CA . ASP A 1 112 ? 6.682 -5.230 7.048 1.00 90.94 112 ASP A CA 1
ATOM 921 C C . ASP A 1 112 ? 5.859 -3.949 7.223 1.00 90.94 112 ASP A C 1
ATOM 923 O O . ASP A 1 112 ? 4.755 -3.979 7.765 1.00 90.94 112 ASP A O 1
ATOM 927 N N . TYR A 1 113 ? 6.333 -2.850 6.633 1.00 89.12 113 TYR A N 1
ATOM 928 C CA . TYR A 1 113 ? 5.629 -1.575 6.584 1.00 89.12 113 TYR A CA 1
ATOM 929 C C . TYR A 1 113 ? 4.228 -1.725 5.975 1.00 89.12 113 TYR A C 1
ATOM 931 O O . TYR A 1 113 ? 3.243 -1.331 6.597 1.00 89.12 113 TYR A O 1
ATOM 939 N N . LEU A 1 114 ? 4.113 -2.360 4.800 1.00 91.25 114 LEU A N 1
ATOM 940 C CA . LEU A 1 114 ? 2.828 -2.573 4.129 1.00 91.25 114 LEU A CA 1
ATOM 941 C C . LEU A 1 114 ? 1.852 -3.385 4.995 1.00 91.25 114 LEU A C 1
ATOM 943 O O . LEU A 1 114 ? 0.683 -3.013 5.116 1.00 91.25 114 LEU A O 1
ATOM 947 N N . LEU A 1 115 ? 2.327 -4.469 5.619 1.00 92.19 115 LEU A N 1
ATOM 948 C CA . LEU A 1 115 ? 1.523 -5.297 6.514 1.00 92.19 115 LEU A CA 1
ATOM 949 C C . LEU A 1 115 ? 1.031 -4.493 7.722 1.00 92.19 115 LEU A C 1
ATOM 951 O O . LEU A 1 115 ? -0.166 -4.497 7.999 1.00 92.19 115 LEU A O 1
ATOM 955 N N . VAL A 1 116 ? 1.922 -3.787 8.425 1.00 87.94 116 VAL A N 1
ATOM 956 C CA . VAL A 1 116 ? 1.577 -2.996 9.618 1.00 87.94 116 VAL A CA 1
ATOM 957 C C . VAL A 1 116 ? 0.580 -1.888 9.281 1.00 87.94 116 VAL A C 1
ATOM 959 O O . VAL A 1 116 ? -0.407 -1.697 10.001 1.00 87.94 116 VAL A O 1
ATOM 962 N N . THR A 1 117 ? 0.795 -1.174 8.174 1.00 87.00 117 THR A N 1
ATOM 963 C CA . THR A 1 117 ? -0.092 -0.090 7.748 1.00 87.00 117 THR A CA 1
ATOM 964 C C . THR A 1 117 ? -1.478 -0.609 7.369 1.00 87.00 117 THR A C 1
A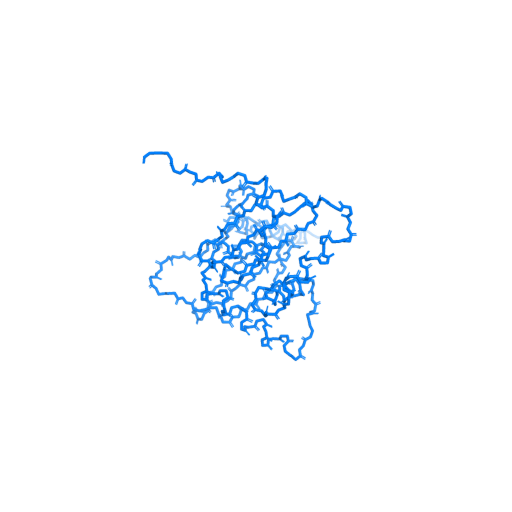TOM 966 O O . THR A 1 117 ? -2.469 -0.127 7.919 1.00 87.00 117 THR A O 1
ATOM 969 N N . LEU A 1 118 ? -1.580 -1.627 6.506 1.00 90.25 118 LEU A N 1
ATOM 970 C CA . LEU A 1 118 ? -2.882 -2.181 6.112 1.00 90.25 118 LEU A CA 1
ATOM 971 C C . LEU A 1 118 ? -3.601 -2.856 7.285 1.00 90.25 118 LEU A C 1
ATOM 973 O O . LEU A 1 118 ? -4.816 -2.724 7.421 1.00 90.25 118 LEU A O 1
ATOM 977 N N . LYS A 1 119 ? -2.862 -3.505 8.189 1.00 88.19 119 LYS A N 1
ATOM 978 C CA . LYS A 1 119 ? -3.426 -4.062 9.422 1.00 88.19 119 LYS A CA 1
ATOM 979 C C . LYS A 1 119 ? -4.060 -2.969 10.280 1.00 88.19 119 LYS A C 1
ATOM 981 O O . LYS A 1 119 ? -5.186 -3.131 10.732 1.00 88.19 119 LYS A O 1
ATOM 986 N N . THR A 1 120 ? -3.384 -1.832 10.438 1.00 82.31 120 THR A N 1
ATOM 987 C CA . THR A 1 120 ? -3.912 -0.667 11.171 1.00 82.31 120 THR A CA 1
ATOM 988 C C . THR A 1 120 ? -5.166 -0.087 10.504 1.00 82.31 120 THR A C 1
ATOM 990 O O . THR A 1 120 ? -6.112 0.318 11.183 1.00 82.31 120 THR A O 1
ATOM 993 N N . MET A 1 121 ? -5.205 -0.076 9.170 1.00 84.00 121 MET A N 1
ATOM 994 C CA . MET A 1 121 ? -6.363 0.381 8.400 1.00 84.00 121 MET A CA 1
ATOM 995 C C . MET A 1 121 ? -7.567 -0.547 8.549 1.00 84.00 121 MET A C 1
ATOM 997 O O . MET A 1 121 ? -8.653 -0.081 8.892 1.00 84.00 121 MET A O 1
ATOM 1001 N N . PHE A 1 122 ? -7.394 -1.851 8.323 1.00 85.38 122 PHE A N 1
ATOM 1002 C CA . PHE A 1 122 ? -8.495 -2.803 8.174 1.00 85.38 122 PHE A CA 1
ATOM 1003 C C . PHE A 1 122 ? -8.841 -3.545 9.456 1.00 85.38 122 PHE A C 1
ATOM 1005 O O . PHE A 1 122 ? -10.016 -3.639 9.812 1.00 85.38 122 PHE A O 1
ATOM 1012 N N . GLU A 1 123 ? -7.859 -4.001 10.225 1.00 83.25 123 GLU A N 1
ATOM 1013 C CA . GLU A 1 123 ? -8.149 -4.689 11.479 1.00 83.25 123 GLU A CA 1
ATOM 1014 C C . GLU A 1 123 ? -8.590 -3.691 12.541 1.00 83.25 123 GLU A C 1
ATOM 1016 O O . GLU A 1 123 ? -8.086 -2.569 12.629 1.00 83.25 123 GLU A O 1
ATOM 1021 N N . LYS A 1 124 ? -9.579 -4.077 13.348 1.00 64.44 124 LYS A N 1
ATOM 1022 C CA . LYS A 1 124 ? -9.885 -3.375 14.594 1.00 64.44 124 LYS A CA 1
ATOM 1023 C C . LYS A 1 124 ? -8.753 -3.663 15.578 1.00 64.44 124 LYS A C 1
ATOM 1025 O O . LYS A 1 124 ? -8.929 -4.387 16.546 1.00 64.44 124 LYS A O 1
ATOM 1030 N N . THR A 1 125 ? -7.569 -3.129 15.311 1.00 54.50 125 THR A N 1
ATOM 1031 C CA . THR A 1 125 ? -6.748 -2.690 16.423 1.00 54.50 125 THR A CA 1
ATOM 1032 C C . THR A 1 125 ? -7.546 -1.597 17.111 1.00 54.50 125 THR A C 1
ATOM 1034 O O . THR A 1 125 ? -8.324 -0.879 16.466 1.00 54.50 125 THR A O 1
ATOM 1037 N N . ASP A 1 126 ? -7.366 -1.438 18.411 1.00 54.53 126 ASP A N 1
ATOM 1038 C CA . ASP A 1 126 ? -7.594 -0.144 19.018 1.00 54.53 126 ASP A CA 1
ATOM 1039 C C . ASP A 1 126 ? -6.614 0.808 18.314 1.00 54.53 126 ASP A C 1
ATOM 1041 O O . ASP A 1 126 ? -5.510 1.074 18.768 1.00 54.53 126 ASP A O 1
ATOM 1045 N N . ALA A 1 127 ? -6.963 1.277 17.114 1.00 52.31 127 ALA A N 1
ATOM 1046 C CA . ALA A 1 127 ? -6.240 2.326 16.418 1.00 52.31 127 ALA A CA 1
ATOM 1047 C C . ALA A 1 127 ? -6.175 3.556 17.335 1.00 52.31 127 ALA A C 1
ATOM 1049 O O . ALA A 1 127 ? -5.217 4.319 17.270 1.00 52.31 127 ALA A O 1
ATOM 1050 N N . GLN A 1 128 ? -7.146 3.653 18.258 1.00 51.81 128 GLN A N 1
ATOM 1051 C CA . GLN A 1 128 ? -7.076 4.413 19.498 1.00 51.81 128 GLN A CA 1
ATOM 1052 C C . GLN A 1 128 ? -5.752 4.192 20.239 1.00 51.81 128 GLN A C 1
ATOM 1054 O O . GLN A 1 128 ? -5.007 5.145 20.329 1.00 51.81 128 GLN A O 1
ATOM 1059 N N . ASP A 1 129 ? -5.402 2.982 20.681 1.00 55.31 129 ASP A N 1
ATOM 1060 C CA . ASP A 1 129 ? -4.179 2.653 21.434 1.00 55.31 129 ASP A CA 1
ATOM 1061 C C . ASP A 1 129 ? -2.868 2.920 20.690 1.00 55.31 129 ASP A C 1
ATOM 1063 O O . ASP A 1 129 ? -1.870 3.271 21.315 1.00 55.31 129 ASP A O 1
ATOM 1067 N N . VAL A 1 130 ? -2.815 2.712 19.372 1.00 59.41 130 VAL A N 1
ATOM 1068 C CA . VAL A 1 130 ? -1.585 2.964 18.593 1.00 59.41 130 VAL A CA 1
ATOM 1069 C C . VAL A 1 130 ? -1.365 4.467 18.427 1.00 59.41 130 VAL A C 1
ATOM 1071 O O . VAL A 1 130 ? -0.276 4.967 18.715 1.00 59.41 130 VAL A O 1
ATOM 1074 N N . ILE A 1 131 ? -2.412 5.200 18.035 1.00 59.06 131 ILE A N 1
ATOM 1075 C CA . ILE A 1 131 ? -2.375 6.662 17.919 1.00 59.06 131 ILE A CA 1
ATOM 1076 C C . ILE A 1 131 ? -2.136 7.279 19.309 1.00 59.06 131 ILE A C 1
ATOM 1078 O O . ILE A 1 131 ? -1.220 8.079 19.474 1.00 59.06 131 ILE A O 1
ATOM 1082 N N . TRP A 1 132 ? -2.865 6.830 20.330 1.00 55.59 132 TRP A N 1
ATOM 1083 C CA . TRP A 1 132 ? -2.761 7.262 21.728 1.00 55.59 132 TRP A CA 1
ATOM 1084 C C . TRP A 1 132 ? -1.380 7.012 22.339 1.00 55.59 132 TRP A C 1
ATOM 1086 O O . TRP A 1 132 ? -0.802 7.921 22.932 1.00 55.59 132 TRP A O 1
ATOM 1096 N N . ARG A 1 133 ? -0.789 5.821 22.166 1.00 56.56 133 ARG A N 1
ATOM 1097 C CA . ARG A 1 133 ? 0.561 5.543 22.690 1.00 56.56 133 ARG A CA 1
ATOM 1098 C C . ARG A 1 133 ? 1.635 6.361 21.986 1.00 56.56 133 ARG A C 1
ATOM 1100 O O . ARG A 1 133 ? 2.537 6.858 22.660 1.00 56.56 133 ARG A O 1
ATOM 1107 N N . SER A 1 134 ? 1.514 6.565 20.671 1.00 57.41 134 SER A N 1
ATOM 1108 C CA . SER A 1 134 ? 2.442 7.428 19.924 1.00 57.41 134 SER A CA 1
ATOM 1109 C C . SER A 1 134 ? 2.351 8.901 20.350 1.00 57.41 134 SER A C 1
ATOM 1111 O O . SER A 1 134 ? 3.350 9.612 20.328 1.00 57.41 134 SER A O 1
ATOM 1113 N N . GLN A 1 135 ? 1.180 9.342 20.829 1.00 53.56 135 GLN A N 1
ATOM 1114 C CA . GLN A 1 135 ? 0.973 10.674 21.408 1.00 53.56 135 GLN A CA 1
ATOM 1115 C C . GLN A 1 135 ? 1.595 10.834 22.806 1.00 53.56 135 GLN A C 1
ATOM 1117 O O . GLN A 1 135 ? 1.898 11.958 23.202 1.00 53.56 135 GLN A O 1
ATOM 1122 N N . GLN A 1 136 ? 1.800 9.745 23.557 1.00 50.97 136 GLN A N 1
ATOM 1123 C CA . GLN A 1 136 ? 2.363 9.797 24.914 1.00 50.97 136 GLN A CA 1
ATOM 1124 C C . GLN A 1 136 ? 3.897 9.766 24.958 1.00 50.97 136 GLN A C 1
ATOM 1126 O O . GLN A 1 136 ? 4.478 10.239 25.932 1.00 50.97 136 GLN A O 1
ATOM 1131 N N . THR A 1 137 ? 4.571 9.218 23.942 1.00 51.16 137 THR A N 1
ATOM 1132 C CA . THR A 1 137 ? 5.991 8.829 24.066 1.00 51.16 137 THR A CA 1
ATOM 1133 C C . THR A 1 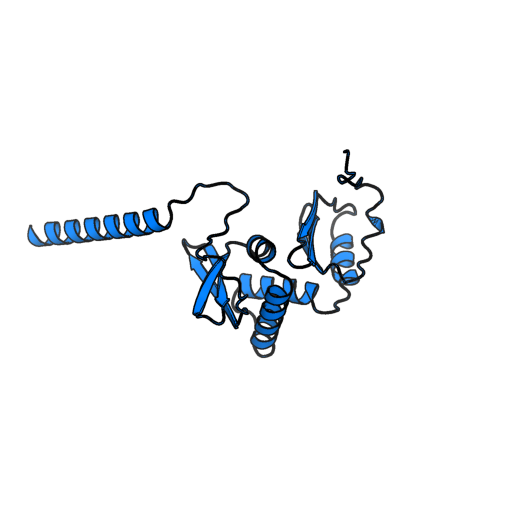137 ? 7.034 9.865 23.643 1.00 51.16 137 THR A C 1
ATOM 1135 O O . THR A 1 137 ? 8.220 9.592 23.798 1.00 51.16 137 THR A O 1
ATOM 1138 N N . GLN A 1 138 ? 6.671 11.083 23.222 1.00 47.06 138 GLN A N 1
ATOM 1139 C CA . GLN A 1 138 ? 7.663 12.168 23.145 1.00 47.06 138 GLN A CA 1
ATOM 1140 C C . GLN A 1 138 ? 7.006 13.557 23.140 1.00 47.06 138 GLN A C 1
ATOM 1142 O O . GLN A 1 138 ? 6.419 13.979 22.150 1.00 47.06 138 GLN A O 1
ATOM 1147 N N . HIS A 1 139 ? 7.105 14.263 24.272 1.00 42.31 139 HIS A N 1
ATOM 1148 C CA . HIS A 1 139 ? 6.788 15.689 24.447 1.00 42.31 139 HIS A CA 1
ATOM 1149 C C . HIS A 1 139 ? 5.447 16.187 23.872 1.00 42.31 139 HIS A C 1
ATOM 1151 O O . HIS A 1 139 ? 5.455 17.075 23.035 1.00 42.31 139 HIS A O 1
ATOM 1157 N N . GLY A 1 140 ? 4.305 15.674 24.349 1.00 48.84 140 GLY A N 1
ATOM 1158 C CA . GLY A 1 140 ? 3.042 16.414 24.589 1.00 48.84 140 GLY A CA 1
ATOM 1159 C C . GLY A 1 140 ? 2.383 17.307 23.511 1.00 48.84 140 GLY A C 1
ATOM 1160 O O . GLY A 1 140 ? 1.299 17.820 23.767 1.00 48.84 140 GLY A O 1
ATOM 1161 N N . GLN A 1 141 ? 2.963 17.508 22.330 1.00 53.97 141 GLN A N 1
ATOM 1162 C CA . GLN A 1 141 ? 2.461 18.332 21.229 1.00 53.97 141 GLN A CA 1
ATOM 1163 C C . GLN A 1 141 ? 2.989 17.768 19.903 1.00 53.97 141 GLN A C 1
ATOM 1165 O O . GLN A 1 141 ? 3.812 18.373 19.216 1.00 53.97 141 GLN A O 1
ATOM 1170 N N . ALA A 1 142 ? 2.512 16.589 19.506 1.00 56.09 142 ALA A N 1
ATOM 1171 C CA . ALA A 1 142 ? 2.630 16.187 18.110 1.00 56.09 142 ALA A CA 1
ATOM 1172 C C . ALA A 1 142 ? 1.682 17.079 17.289 1.00 56.09 142 ALA A C 1
ATOM 1174 O O . ALA A 1 142 ? 0.488 16.801 17.180 1.00 56.09 142 ALA A O 1
ATOM 1175 N N . LEU A 1 143 ? 2.199 18.194 16.764 1.00 64.50 143 LEU A N 1
ATOM 1176 C CA . LEU A 1 143 ? 1.447 19.072 15.871 1.00 64.50 143 LEU A CA 1
ATOM 1177 C C . LEU A 1 143 ? 1.177 18.317 14.566 1.00 64.50 143 LEU A C 1
ATOM 1179 O O . LEU A 1 143 ? 2.104 17.848 13.896 1.00 64.50 143 LEU A O 1
ATOM 1183 N N . VAL A 1 144 ? -0.102 18.178 14.222 1.00 65.06 144 VAL A N 1
ATOM 1184 C CA . VAL A 1 144 ? -0.513 17.707 12.900 1.00 65.06 144 VAL A CA 1
ATOM 1185 C C . VAL A 1 144 ? -0.016 18.738 11.889 1.00 65.06 144 VAL A C 1
ATOM 1187 O O . VAL A 1 144 ? -0.436 19.891 11.918 1.00 65.06 144 VAL A O 1
ATOM 1190 N N . LYS A 1 145 ? 0.904 18.332 11.015 1.00 75.31 145 LYS A N 1
ATOM 1191 C CA . LYS A 1 145 ? 1.426 19.166 9.928 1.00 75.31 145 LYS A CA 1
ATOM 1192 C C . LYS A 1 145 ? 0.456 19.226 8.758 1.00 75.31 145 LYS A C 1
ATOM 1194 O O . LYS A 1 145 ? 0.311 20.270 8.135 1.00 75.31 145 LYS A O 1
ATOM 1199 N N . SER A 1 146 ? -0.184 18.103 8.441 1.00 72.81 146 SER A N 1
ATOM 1200 C CA . SER A 1 146 ? -1.164 18.037 7.363 1.00 72.81 146 SER A CA 1
ATOM 1201 C C . SER A 1 146 ? -2.187 16.934 7.589 1.00 72.81 146 SER A C 1
ATOM 1203 O O . SER A 1 146 ? -1.906 15.904 8.206 1.00 72.81 146 SER A O 1
ATOM 1205 N N . TRP A 1 147 ? -3.382 17.161 7.053 1.00 80.31 147 TRP A N 1
ATOM 1206 C CA . TRP A 1 147 ? -4.455 16.182 6.972 1.00 80.31 147 TRP A CA 1
ATOM 1207 C C . TRP A 1 147 ? -5.001 16.206 5.547 1.00 80.31 147 TRP A C 1
ATOM 1209 O O . TRP A 1 147 ? -5.449 17.245 5.068 1.00 80.31 147 TRP A O 1
ATOM 1219 N N . LYS A 1 148 ? -4.964 15.060 4.863 1.00 82.06 148 LYS A N 1
ATOM 1220 C CA . LYS A 1 148 ? -5.563 14.870 3.538 1.00 82.06 148 LYS A CA 1
ATOM 1221 C C . LYS A 1 148 ? -6.551 13.705 3.542 1.00 82.06 148 LYS A C 1
ATOM 1223 O O . LYS A 1 148 ? -6.291 12.681 4.164 1.00 82.06 148 LYS A O 1
ATOM 1228 N N . LEU A 1 149 ? -7.679 13.845 2.850 1.00 81.00 149 LEU A N 1
ATOM 1229 C CA . LEU A 1 149 ? -8.591 12.738 2.549 1.00 81.00 149 LEU A CA 1
ATOM 1230 C C . LEU A 1 149 ? -8.370 12.289 1.102 1.00 81.00 149 LEU A C 1
ATOM 1232 O O . LEU A 1 149 ? -8.432 13.100 0.182 1.00 81.00 149 LEU A O 1
ATOM 1236 N N . LEU A 1 150 ? -8.129 10.997 0.911 1.00 81.25 150 LEU A N 1
ATOM 1237 C CA . LEU A 1 150 ? -8.163 10.334 -0.385 1.00 81.25 150 LEU A CA 1
ATOM 1238 C C . LEU A 1 150 ? -9.560 9.747 -0.575 1.00 81.25 150 LEU A C 1
ATOM 1240 O O . LEU A 1 150 ? -9.889 8.703 -0.013 1.00 81.25 150 LEU A O 1
ATOM 1244 N N . THR A 1 151 ? -10.403 10.459 -1.320 1.00 78.38 151 THR A N 1
ATOM 1245 C CA . THR A 1 151 ? -11.816 10.101 -1.511 1.00 78.38 151 THR A CA 1
ATOM 1246 C C . THR A 1 151 ? -12.001 8.825 -2.331 1.00 78.38 151 THR A C 1
ATOM 1248 O O . THR A 1 151 ? -12.973 8.116 -2.096 1.00 78.38 151 THR A O 1
ATOM 1251 N N . SER A 1 152 ? -11.064 8.487 -3.226 1.00 81.12 152 SER A N 1
ATOM 1252 C CA . SER A 1 152 ? -11.127 7.279 -4.066 1.00 81.12 152 SER A CA 1
ATOM 1253 C C . SER A 1 152 ? -11.131 5.982 -3.249 1.00 81.12 152 SER A C 1
ATOM 1255 O O . SER A 1 152 ? -11.933 5.089 -3.512 1.00 81.12 152 SER A O 1
ATOM 1257 N N . CYS A 1 153 ? -10.262 5.888 -2.240 1.00 83.31 153 CYS A N 1
ATOM 1258 C CA . CYS A 1 153 ? -10.117 4.718 -1.368 1.00 83.31 153 CYS A CA 1
ATOM 1259 C C . CYS A 1 153 ? -10.675 4.927 0.052 1.00 83.31 153 CYS A C 1
ATOM 1261 O O . CYS A 1 153 ? -10.655 4.005 0.871 1.00 83.31 153 CYS A O 1
ATOM 1263 N N . GLY A 1 154 ? -11.186 6.124 0.359 1.00 82.56 154 GLY A N 1
ATOM 1264 C CA . GLY A 1 154 ? -11.742 6.465 1.669 1.00 82.56 154 GLY A CA 1
ATOM 1265 C C . GLY A 1 154 ? -10.694 6.467 2.785 1.00 82.56 154 GLY A C 1
ATOM 1266 O O . GLY A 1 154 ? -10.962 5.960 3.875 1.00 82.56 154 GLY A O 1
ATOM 1267 N N . VAL A 1 155 ? -9.495 7.001 2.519 1.00 84.56 155 VAL A N 1
ATOM 1268 C CA . VAL A 1 155 ? -8.359 7.001 3.461 1.00 84.56 155 VAL A CA 1
ATOM 1269 C C . VAL A 1 155 ? -8.001 8.422 3.898 1.00 84.56 155 VAL A C 1
ATOM 1271 O O . VAL A 1 155 ? -7.689 9.275 3.071 1.00 84.56 155 VAL A O 1
ATOM 1274 N N . HIS A 1 156 ? -7.965 8.679 5.202 1.00 80.12 156 HIS A N 1
ATOM 1275 C CA . HIS A 1 156 ? -7.335 9.862 5.782 1.00 80.12 156 HIS A CA 1
ATOM 1276 C C . HIS A 1 156 ? -5.837 9.640 5.965 1.00 80.12 156 HIS A C 1
ATOM 1278 O O . HIS A 1 156 ? -5.429 8.695 6.635 1.00 80.12 156 HIS A O 1
ATOM 1284 N N . ILE A 1 157 ? -5.028 10.542 5.419 1.00 81.81 157 ILE A N 1
ATOM 1285 C CA . ILE A 1 157 ? -3.594 10.639 5.675 1.00 81.81 157 ILE A CA 1
ATOM 1286 C C . ILE A 1 157 ? -3.374 11.796 6.642 1.00 81.81 157 ILE A C 1
ATOM 1288 O O . ILE A 1 157 ? -3.703 12.942 6.331 1.00 81.81 157 ILE A O 1
ATOM 1292 N N . ILE A 1 158 ? -2.816 11.489 7.807 1.00 78.75 158 ILE A N 1
ATOM 1293 C CA . ILE A 1 158 ? -2.473 12.459 8.844 1.00 78.75 158 ILE A CA 1
ATOM 1294 C C . ILE A 1 158 ? -0.961 12.436 9.007 1.00 78.75 158 ILE A C 1
ATOM 1296 O O . ILE A 1 158 ? -0.382 11.410 9.365 1.00 78.75 158 ILE A O 1
ATOM 1300 N N . THR A 1 159 ? -0.324 13.572 8.760 1.00 75.31 159 THR A N 1
ATOM 1301 C CA . THR A 1 159 ? 1.123 13.727 8.906 1.00 75.31 159 THR A CA 1
ATOM 1302 C C . THR A 1 159 ? 1.406 14.536 10.157 1.00 75.31 159 THR A C 1
ATOM 1304 O O . THR A 1 159 ? 0.972 15.678 10.281 1.00 75.31 159 THR A O 1
ATOM 1307 N N . PHE A 1 160 ? 2.158 13.956 11.081 1.00 70.75 160 PHE A N 1
ATOM 1308 C CA . PHE A 1 160 ? 2.754 14.633 12.226 1.00 70.75 160 PHE A CA 1
ATOM 1309 C C . PHE A 1 160 ? 4.200 15.017 11.910 1.00 70.75 160 PHE A C 1
ATOM 1311 O O . PHE A 1 160 ? 4.772 14.605 10.903 1.00 70.75 160 PHE A O 1
ATOM 1318 N N . THR A 1 161 ? 4.833 15.778 12.802 1.00 64.19 161 THR A N 1
ATOM 1319 C CA . THR A 1 161 ? 6.246 16.158 12.660 1.00 64.19 161 THR A CA 1
ATOM 1320 C C . THR A 1 161 ? 7.194 14.970 12.490 1.00 64.19 161 THR A C 1
ATOM 1322 O O . THR A 1 161 ? 8.177 15.105 11.767 1.00 64.19 161 THR A O 1
ATOM 1325 N N . THR A 1 162 ? 6.893 13.828 13.112 1.00 63.03 162 THR A N 1
ATOM 1326 C CA . THR A 1 162 ? 7.771 12.646 13.138 1.00 63.03 162 THR A CA 1
ATOM 1327 C C . THR A 1 162 ? 7.173 11.406 12.478 1.00 63.03 162 THR A C 1
ATOM 1329 O O . THR A 1 162 ? 7.912 10.481 12.160 1.00 63.03 162 THR A O 1
ATOM 1332 N N . THR A 1 163 ? 5.852 11.349 12.293 1.00 69.06 163 THR A N 1
ATOM 1333 C CA . THR A 1 163 ? 5.143 10.116 11.910 1.00 69.06 163 THR A CA 1
ATOM 1334 C C . THR A 1 163 ? 3.984 10.424 10.972 1.00 69.06 163 THR A C 1
ATOM 1336 O O . THR A 1 163 ? 3.347 11.465 11.096 1.00 69.06 163 THR A O 1
ATOM 1339 N N . MET A 1 164 ? 3.670 9.506 10.062 1.00 77.50 164 MET A N 1
ATOM 1340 C CA . MET A 1 164 ? 2.488 9.577 9.204 1.00 77.50 164 MET A CA 1
ATOM 1341 C C . MET A 1 164 ? 1.563 8.394 9.489 1.00 77.50 164 MET A C 1
ATOM 1343 O O . MET A 1 164 ? 2.020 7.255 9.574 1.00 77.50 164 MET A O 1
ATOM 1347 N N . PHE A 1 165 ? 0.263 8.664 9.583 1.00 75.88 165 PHE A N 1
ATOM 1348 C CA . PHE A 1 165 ? -0.783 7.659 9.746 1.00 75.88 165 PHE A CA 1
ATOM 1349 C C . PHE A 1 165 ? -1.731 7.685 8.560 1.00 75.88 165 PHE A C 1
ATOM 1351 O O . PHE A 1 165 ? -2.073 8.750 8.049 1.00 75.88 165 PHE A O 1
ATOM 1358 N N . ALA A 1 166 ? -2.185 6.505 8.155 1.00 81.56 166 ALA A N 1
ATOM 1359 C CA . ALA A 1 166 ? -3.181 6.347 7.114 1.00 81.56 166 ALA A CA 1
ATOM 1360 C C . ALA A 1 166 ? -4.334 5.483 7.657 1.00 81.56 166 ALA A C 1
ATOM 1362 O O . ALA A 1 166 ? -4.107 4.397 8.192 1.00 81.56 166 ALA A O 1
ATOM 1363 N N . LEU A 1 167 ? -5.555 6.018 7.600 1.00 81.38 167 LEU A N 1
ATOM 1364 C CA . LEU A 1 167 ? -6.715 5.577 8.383 1.00 81.38 167 LEU A CA 1
ATOM 1365 C C . LEU A 1 167 ? -7.980 5.505 7.511 1.00 81.38 167 LEU A C 1
ATOM 1367 O O . LEU A 1 167 ? -8.194 6.391 6.694 1.00 81.38 167 LEU A O 1
ATOM 1371 N N . LEU A 1 168 ? -8.843 4.497 7.685 1.00 82.19 168 LEU A N 1
ATOM 1372 C CA . LEU A 1 168 ? -10.079 4.347 6.892 1.00 82.19 168 LEU A CA 1
ATOM 1373 C C . LEU A 1 168 ? -11.217 5.221 7.430 1.00 82.19 168 LEU A C 1
ATOM 1375 O O . LEU A 1 168 ? -11.571 5.100 8.596 1.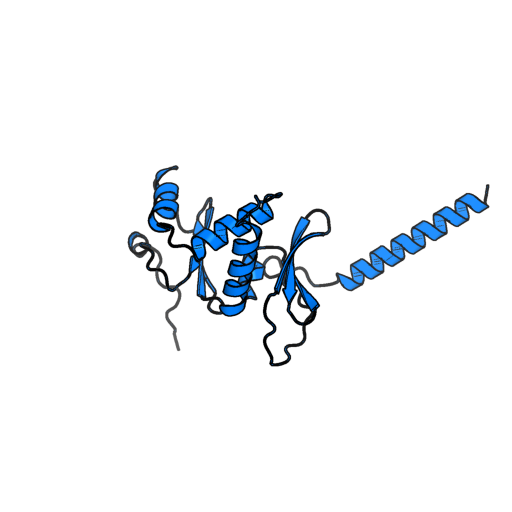00 82.19 168 LEU A O 1
ATOM 1379 N N . VAL A 1 169 ? -11.868 6.012 6.575 1.00 72.81 169 VAL A N 1
ATOM 1380 C CA . VAL A 1 169 ? -12.922 6.981 6.951 1.00 72.81 169 VAL A CA 1
ATOM 1381 C C . VAL A 1 169 ? -14.080 6.386 7.773 1.00 72.81 169 VAL A C 1
ATOM 1383 O O . VAL A 1 169 ? -14.619 7.044 8.655 1.00 72.81 169 VAL A O 1
ATOM 1386 N N . GLU A 1 170 ? -14.442 5.124 7.540 1.00 65.12 170 GLU A N 1
ATOM 1387 C CA . GLU A 1 170 ? -15.565 4.448 8.212 1.00 65.12 170 GLU A CA 1
ATOM 1388 C C . GLU A 1 170 ? -15.277 4.071 9.673 1.00 65.12 170 GLU A C 1
ATOM 1390 O O . GLU A 1 170 ? -16.188 3.724 10.431 1.00 65.12 170 GLU A O 1
ATOM 1395 N N . LYS A 1 171 ? -14.012 4.129 10.103 1.00 61.03 171 LYS A N 1
ATOM 1396 C CA . LYS A 1 171 ? -13.648 3.882 11.496 1.00 61.03 171 LYS A CA 1
ATOM 1397 C C . LYS A 1 171 ? -13.789 5.170 12.302 1.00 61.03 171 LYS A C 1
ATOM 1399 O O . LYS A 1 171 ? -13.189 6.196 12.001 1.00 61.03 171 LYS A O 1
ATOM 1404 N N . LYS A 1 172 ? -14.560 5.102 13.392 1.00 56.22 172 LYS A N 1
ATOM 1405 C CA . LYS A 1 172 ? -14.641 6.181 14.385 1.00 56.22 172 LYS A CA 1
ATOM 1406 C C . LYS A 1 172 ? -13.318 6.275 15.143 1.00 56.22 172 LYS A C 1
ATOM 1408 O O . LYS A 1 172 ? -13.087 5.533 16.097 1.00 56.22 172 LYS A O 1
ATOM 1413 N N . TYR A 1 173 ? -12.456 7.193 14.724 1.00 58.12 173 TYR A N 1
ATOM 1414 C CA . TYR A 1 173 ? -11.243 7.532 15.459 1.00 58.12 173 TYR A CA 1
ATOM 1415 C C . TYR A 1 173 ? -11.527 8.688 16.429 1.00 58.12 173 TYR A C 1
ATOM 1417 O O . TYR A 1 173 ? -12.176 9.659 16.035 1.00 58.12 173 TYR A O 1
ATOM 1425 N N . PRO A 1 174 ? -11.034 8.645 17.679 1.00 50.56 174 PRO A N 1
ATOM 1426 C CA . PRO A 1 174 ? -11.123 9.751 18.629 1.00 50.56 174 PRO A CA 1
ATOM 1427 C C . PRO A 1 174 ? -10.122 10.861 18.256 1.00 50.56 174 PRO A C 1
ATOM 1429 O O . PRO A 1 174 ? -9.246 11.229 19.030 1.00 50.56 174 PRO A O 1
ATOM 1432 N N . LEU A 1 175 ? -10.240 11.396 17.040 1.00 51.97 175 LEU A N 1
ATOM 1433 C CA . LEU A 1 175 ? -9.482 12.558 16.563 1.00 51.97 175 LEU A CA 1
ATOM 1434 C C . LEU A 1 175 ? -10.131 13.881 17.010 1.00 51.97 175 LEU A C 1
ATOM 1436 O O . LEU A 1 175 ? -9.563 14.951 16.810 1.00 51.97 175 LEU A O 1
ATOM 1440 N N . SER A 1 176 ? -11.300 13.823 17.660 1.00 44.47 176 SER A N 1
ATOM 1441 C CA . SER A 1 176 ? -12.100 14.980 18.084 1.00 44.47 176 SER A CA 1
ATOM 1442 C C . SER A 1 176 ? -11.413 15.901 19.100 1.00 44.47 176 SER A C 1
ATOM 1444 O O . SER A 1 176 ? -11.830 17.045 19.242 1.00 44.47 176 SER A O 1
ATOM 1446 N N . ARG A 1 177 ? -10.330 15.467 19.763 1.00 45.06 177 ARG A N 1
ATOM 1447 C CA . ARG A 1 177 ? -9.505 16.344 20.619 1.00 45.06 177 ARG A CA 1
ATOM 1448 C C . ARG A 1 177 ? -8.570 17.288 19.847 1.00 45.06 177 ARG A C 1
ATOM 1450 O O . ARG A 1 177 ? -8.001 18.177 20.466 1.00 45.06 177 ARG A O 1
ATOM 1457 N N . PHE A 1 178 ? -8.431 17.133 18.526 1.00 48.03 178 PHE A N 1
ATOM 1458 C CA . PHE A 1 178 ? -7.576 17.983 17.681 1.00 48.03 178 PHE A CA 1
ATOM 1459 C C . PHE A 1 178 ? -8.342 19.065 16.901 1.00 48.03 178 PHE A C 1
ATOM 1461 O O . PHE A 1 178 ? -7.721 19.981 16.366 1.00 48.03 178 PHE A O 1
ATOM 1468 N N . ILE A 1 179 ? -9.682 19.041 16.895 1.00 43.28 179 ILE A N 1
ATOM 1469 C CA . ILE A 1 179 ? -10.538 20.067 16.252 1.00 43.28 179 ILE A CA 1
ATOM 1470 C C . ILE A 1 179 ? -10.619 21.346 17.122 1.00 43.28 179 ILE A C 1
ATOM 1472 O O . ILE A 1 179 ? -11.603 22.071 17.126 1.00 43.28 179 ILE A O 1
ATOM 1476 N N . GLY A 1 180 ? -9.581 21.625 17.915 1.00 37.97 180 GLY A N 1
ATOM 1477 C CA . GLY A 1 180 ? -9.402 22.914 18.583 1.00 37.97 180 GLY A CA 1
ATOM 1478 C C . GLY A 1 180 ? -8.584 23.909 17.756 1.00 37.97 180 GLY A C 1
ATOM 1479 O O . GLY A 1 180 ? -8.680 25.107 17.996 1.00 37.97 180 GLY A O 1
ATOM 1480 N N . THR A 1 181 ? -7.777 23.444 16.792 1.00 37.28 181 THR A N 1
ATOM 1481 C CA . THR A 1 181 ? -6.788 24.299 16.101 1.00 37.28 181 THR A CA 1
ATOM 1482 C C . THR A 1 181 ? -6.500 23.912 14.644 1.00 37.28 181 THR A C 1
ATOM 1484 O O . THR A 1 181 ? -5.461 24.281 14.102 1.00 37.28 181 THR A O 1
ATOM 1487 N N . VAL A 1 182 ? -7.417 23.225 13.960 1.00 38.00 182 VAL A N 1
ATOM 1488 C CA . VAL A 1 182 ? -7.395 23.143 12.489 1.00 38.00 182 VAL A CA 1
ATOM 1489 C C . VAL A 1 182 ? -8.730 23.667 11.984 1.00 38.00 182 VAL A C 1
ATOM 1491 O O . VAL A 1 182 ? -9.712 22.937 11.894 1.00 38.00 182 VAL A O 1
ATOM 1494 N N . SER A 1 183 ? -8.761 24.975 11.726 1.00 34.22 183 SER A N 1
ATOM 1495 C CA . SER A 1 183 ? -9.814 25.623 10.950 1.00 34.22 183 SER A CA 1
ATOM 1496 C C . SER A 1 183 ? -10.017 24.844 9.655 1.00 34.22 183 SER A C 1
ATOM 1498 O O . SER A 1 183 ? -9.062 24.632 8.909 1.00 34.22 183 SER A O 1
ATOM 1500 N N . GLU A 1 184 ? -11.261 24.456 9.388 1.00 37.81 184 GLU A N 1
ATOM 1501 C CA . GLU A 1 184 ? -11.746 24.003 8.088 1.00 37.81 184 GLU A CA 1
ATOM 1502 C C . GLU A 1 184 ? -11.260 24.959 6.986 1.00 37.81 184 GLU A C 1
ATOM 1504 O O . GLU A 1 184 ? -11.845 26.015 6.747 1.00 37.81 184 GLU A O 1
ATOM 1509 N N . CYS A 1 185 ? -10.177 24.608 6.294 1.00 35.88 185 CYS A N 1
ATOM 1510 C CA . CYS A 1 185 ? -9.866 25.199 5.000 1.00 35.88 185 CYS A CA 1
ATOM 1511 C C . CYS A 1 185 ? -10.640 24.387 3.961 1.00 35.88 185 CYS A C 1
ATOM 1513 O O . CYS A 1 185 ? -10.160 23.396 3.418 1.00 35.88 185 CYS A O 1
ATOM 1515 N N . GLY A 1 186 ? -11.911 24.747 3.815 1.00 36.03 186 GLY A N 1
ATOM 1516 C CA . GLY A 1 186 ? -12.860 24.057 2.950 1.00 36.03 186 GLY A CA 1
ATOM 1517 C C . GLY A 1 186 ? -14.266 24.642 3.017 1.00 36.03 186 GLY A C 1
ATOM 1518 O O . GLY A 1 186 ? -15.233 23.908 2.862 1.00 36.03 186 GLY A O 1
ATOM 1519 N N . LYS A 1 187 ? -14.398 25.952 3.270 1.00 33.56 187 LYS A N 1
ATOM 1520 C CA . LYS A 1 187 ? -15.639 26.667 2.968 1.00 33.56 187 LYS A CA 1
ATOM 1521 C C . LYS A 1 187 ? -15.582 27.081 1.505 1.00 33.56 187 LYS A C 1
ATOM 1523 O O . LYS A 1 187 ? -14.798 27.946 1.127 1.00 33.56 187 LYS A O 1
ATOM 1528 N N . THR A 1 188 ? -16.400 26.417 0.700 1.00 35.19 188 THR A N 1
ATOM 1529 C CA . THR A 1 188 ? -16.859 26.898 -0.602 1.00 35.19 188 THR A CA 1
ATOM 1530 C C . THR A 1 188 ? -17.306 28.356 -0.479 1.00 35.19 188 THR A C 1
ATOM 1532 O O . THR A 1 188 ? -18.212 28.664 0.296 1.00 35.19 188 THR A O 1
ATOM 1535 N N . LEU A 1 189 ? -16.653 29.241 -1.229 1.00 33.28 189 LEU A N 1
ATOM 1536 C CA . LEU A 1 189 ? -17.128 30.581 -1.556 1.00 33.28 189 LEU A CA 1
ATOM 1537 C C . LEU A 1 189 ? -17.431 30.575 -3.054 1.00 33.28 189 LEU A C 1
ATOM 1539 O O . LEU A 1 189 ? -16.541 30.287 -3.855 1.00 33.28 189 LEU A O 1
ATOM 1543 N N . GLY A 1 190 ? -18.691 30.849 -3.386 1.00 32.03 190 GLY A N 1
ATOM 1544 C CA . GLY A 1 190 ? -19.268 30.833 -4.727 1.00 32.03 190 GLY A CA 1
ATOM 1545 C C . GLY A 1 190 ? -20.709 30.373 -4.663 1.00 32.03 190 GLY A C 1
ATOM 1546 O O . GLY A 1 190 ? -20.925 29.173 -4.928 1.00 32.03 190 GLY A O 1
#